Protein AF-A0A7J5B7T1-F1 (afdb_monomer)

Radius of gyration: 29.0 Å; Cα contacts (8 Å, |Δi|>4): 318; chains: 1; bounding box: 81×71×58 Å

InterPro domains:
  IPR008691 19kDa lipoprotein antigen [PF05481] (72-191)

Nearest PDB structures (foldseek):
  7fds-assembly1_B  TM=8.417E-01  e=2.783E-08  Mycobacterium tuberculosis H37Rv
  4zjm-assembly5_E  TM=8.470E-01  e=3.782E-08  Mycobacterium tuberculosis H37Rv
  4xin-assembly1_B  TM=8.568E-01  e=3.973E-07  Mycobacterium avium 104
  4oqe-assembly1_A  TM=2.616E-01  e=6.226E-01  Streptomyces fradiae
  4oqd-assembly2_C  TM=2.657E-01  e=6.896E-01  Streptomyces fradiae

Sequence (192 aa):
MKRKHLAALGTSLALIAALTACSSGDAEEPTTENEDTTSSDTAAEEGGLSNEAGDSAEEESPAEEGSDGASAGSSEVEIVVDGENVVLENPQVQCGENNGTFAIAVTADNLDAESGDAFGALLTTDENPTVNSVALSRSEGVSVAYTEGLDGSADVTVDGKTYTISGSALGLDLNDPTSTDNVDFSFTVTCP

Secondary structure (DSSP, 8-state):
------------------------------------------------------------------------B---EEEEETTEEE--SS-EEEEEEETTEEEEEEE-SS--TTT--EEEEEEE-SSS--EEEEEEEETTTEEEEEETTSSSEEEEEEETTEEEEEEEEEEEESSSTT-EEEEEEEEEEE--

pLDDT: mean 72.55, std 24.23, range [29.3, 97.88]

Organism: NCBI:txid979746

Foldseek 3Di:
DDDDDDDDDDDDDDDDDDDDDDDDDDDDDDDDDDDDDDDDDDDDDDDDDDDDDDDDDDDDDDDDDDDPDFDFDQWDKWKAKLNDTDDAASKGWGWDDDPQKIKIKIWHPDDDVLQTWIKIWIWGPDPAIATQKI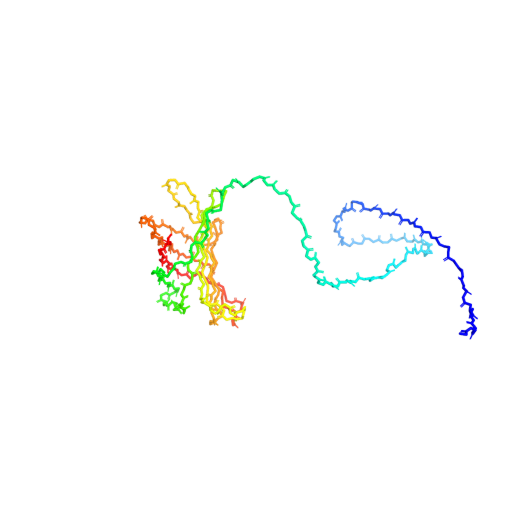WTDHSQQKIWIDGPPDPKGKHWDDDPQKIKIWIWTWMARRVDRVDIDIMTMIMIIGRD

Solvent-accessible surface area (backbone atoms only — not comparable to full-atom values): 12422 Å² total; per-residue (Å²): 129,88,90,84,87,86,93,88,88,86,85,84,87,89,86,87,84,87,86,80,85,89,82,82,89,88,88,85,88,85,90,83,88,85,88,84,83,89,81,91,89,82,86,91,80,92,89,87,87,87,87,82,90,86,83,89,84,90,87,85,88,82,88,79,94,79,74,82,68,61,47,78,33,89,49,68,70,49,39,32,47,74,86,43,74,62,82,67,58,71,45,42,36,36,45,47,76,56,97,65,33,33,40,40,39,38,32,31,72,73,68,43,97,87,48,33,44,34,40,36,37,35,26,42,69,55,102,72,47,46,48,49,31,37,44,36,39,40,50,90,37,41,38,37,42,34,46,68,94,54,72,61,50,58,50,57,48,78,59,97,53,32,40,40,38,39,36,34,18,42,30,35,36,68,88,47,76,85,51,72,48,79,34,45,38,39,38,36,36,38,56,108

Structure (mmCIF, N/CA/C/O backbone):
data_AF-A0A7J5B7T1-F1
#
_entry.id   AF-A0A7J5B7T1-F1
#
loop_
_atom_site.group_PDB
_atom_site.id
_atom_site.type_symbol
_atom_site.label_atom_id
_atom_site.label_alt_id
_atom_site.label_comp_id
_atom_site.label_asym_id
_atom_site.label_entity_id
_atom_site.label_seq_id
_atom_site.pdbx_PDB_ins_code
_atom_site.Cartn_x
_atom_site.Cartn_y
_atom_site.Cartn_z
_atom_site.occupancy
_atom_site.B_iso_or_equiv
_atom_site.auth_seq_id
_atom_site.auth_comp_id
_atom_site.auth_asym_id
_atom_site.auth_atom_id
_atom_site.pdbx_PDB_model_num
ATOM 1 N N . MET A 1 1 ? 61.809 12.858 31.755 1.00 40.72 1 MET A N 1
ATOM 2 C CA . MET A 1 1 ? 62.817 13.941 31.578 1.00 40.72 1 MET A CA 1
ATOM 3 C C . MET A 1 1 ? 62.113 15.101 30.859 1.00 40.72 1 MET A C 1
ATOM 5 O O . MET A 1 1 ? 61.188 14.812 30.119 1.00 40.72 1 MET A O 1
ATOM 9 N N . LYS A 1 2 ? 62.298 16.386 31.219 1.00 47.59 2 LYS A N 1
ATOM 10 C CA . LYS A 1 2 ? 63.145 17.382 30.496 1.00 47.59 2 LYS A CA 1
ATOM 11 C C . LYS A 1 2 ? 63.109 17.182 28.955 1.00 47.59 2 LYS A C 1
ATOM 13 O O . LYS A 1 2 ? 63.527 16.113 28.534 1.00 47.59 2 LYS A O 1
ATOM 18 N N . ARG A 1 3 ? 62.696 18.112 28.066 1.00 46.88 3 ARG A N 1
ATOM 19 C CA . ARG A 1 3 ? 62.437 19.587 28.124 1.00 46.88 3 ARG A CA 1
ATOM 20 C C . ARG A 1 3 ? 60.935 19.985 27.976 1.00 46.88 3 ARG A C 1
ATOM 22 O O . ARG A 1 3 ? 60.078 19.138 28.189 1.00 46.88 3 ARG A O 1
ATOM 29 N N . LYS A 1 4 ? 60.626 21.260 27.652 1.00 54.12 4 LYS A N 1
ATOM 30 C CA . LYS A 1 4 ? 59.285 21.844 27.341 1.00 54.12 4 LYS A CA 1
ATOM 31 C C . LYS A 1 4 ? 59.434 23.109 26.436 1.00 54.12 4 LYS A C 1
ATOM 33 O O . LYS A 1 4 ? 60.570 23.466 26.123 1.00 54.12 4 LYS A O 1
ATOM 38 N N . HIS A 1 5 ? 58.309 23.777 26.123 1.00 56.72 5 HIS A N 1
ATOM 39 C CA . HIS A 1 5 ? 58.083 25.102 25.471 1.00 56.72 5 HIS A CA 1
ATOM 40 C C . HIS A 1 5 ? 58.100 25.093 23.927 1.00 56.72 5 HIS A C 1
ATOM 42 O O . HIS A 1 5 ? 58.730 24.209 23.357 1.00 56.72 5 HIS A O 1
ATOM 48 N N . LEU A 1 6 ? 57.443 26.000 23.178 1.00 47.38 6 LEU A N 1
ATOM 49 C CA . LEU A 1 6 ? 56.585 27.190 23.451 1.00 47.38 6 LEU A CA 1
ATOM 50 C C . LEU A 1 6 ? 55.180 26.948 22.812 1.00 47.38 6 LEU A C 1
ATOM 52 O O . LEU A 1 6 ? 55.087 26.078 21.957 1.00 47.38 6 LEU A O 1
ATOM 56 N N . ALA A 1 7 ? 54.026 27.537 23.166 1.00 52.81 7 ALA A N 1
ATOM 57 C CA . ALA A 1 7 ? 53.614 28.848 23.711 1.00 52.81 7 ALA A CA 1
ATOM 58 C C . ALA A 1 7 ? 53.412 29.972 22.656 1.00 52.81 7 ALA A C 1
ATOM 60 O O . ALA A 1 7 ? 54.378 30.575 22.199 1.00 52.81 7 ALA A O 1
ATOM 61 N N . ALA A 1 8 ? 52.143 30.277 22.343 1.00 44.44 8 ALA A N 1
ATOM 62 C CA . ALA A 1 8 ? 51.649 31.441 21.587 1.00 44.44 8 ALA A CA 1
ATOM 63 C C . ALA A 1 8 ? 50.266 31.873 22.145 1.00 44.44 8 ALA A C 1
ATOM 65 O O . ALA A 1 8 ? 49.660 31.110 22.899 1.00 44.44 8 ALA A O 1
ATOM 66 N N . LEU A 1 9 ? 49.796 33.093 21.844 1.00 53.62 9 LEU A N 1
ATOM 67 C CA . LEU A 1 9 ? 48.665 33.764 22.518 1.00 53.62 9 LEU A CA 1
ATOM 68 C C . LEU A 1 9 ? 47.678 34.406 21.521 1.00 53.62 9 LEU A C 1
ATOM 70 O O . LEU A 1 9 ? 48.110 34.907 20.488 1.00 53.62 9 LEU A O 1
ATOM 74 N N . GLY A 1 10 ? 46.393 34.472 21.896 1.00 45.94 10 GLY A N 1
ATOM 75 C CA . GLY A 1 10 ? 45.332 35.258 21.238 1.00 45.94 10 GLY A CA 1
ATOM 76 C C . GLY A 1 10 ? 43.946 34.652 21.522 1.00 45.94 10 GLY A C 1
ATOM 77 O O . GLY A 1 10 ? 43.679 33.547 21.076 1.00 45.94 10 GLY A O 1
ATOM 78 N N . THR A 1 11 ? 43.120 35.144 22.453 1.00 51.28 11 THR A N 1
ATOM 79 C CA . THR A 1 11 ? 42.316 36.394 22.455 1.00 51.28 11 THR A CA 1
ATOM 80 C C . THR A 1 11 ? 41.180 36.452 21.423 1.00 51.28 11 THR A C 1
ATOM 82 O O . THR A 1 11 ? 41.242 37.210 20.464 1.00 51.28 11 THR A O 1
ATOM 85 N N . SER A 1 12 ? 40.115 35.694 21.704 1.00 57.09 12 SER A N 1
ATOM 86 C CA . SER A 1 12 ? 38.724 36.184 21.803 1.00 57.09 12 SER A CA 1
ATOM 87 C C . SER A 1 12 ? 38.203 37.244 20.814 1.00 57.09 12 SER A C 1
ATOM 89 O O . SER A 1 12 ? 38.555 38.418 20.935 1.00 57.09 12 SER A O 1
ATOM 91 N N . LEU A 1 13 ? 37.131 36.895 20.096 1.00 45.25 13 LEU A N 1
ATOM 92 C CA . LEU A 1 13 ? 35.838 37.579 20.252 1.00 45.25 13 LEU A CA 1
ATOM 93 C C . LEU A 1 13 ? 34.682 36.654 19.827 1.00 45.25 13 LEU A C 1
ATOM 95 O O . LEU A 1 13 ? 34.916 35.635 19.186 1.00 45.25 13 LEU A O 1
ATOM 99 N N . ALA A 1 14 ? 33.450 36.999 20.203 1.00 63.94 14 ALA A N 1
ATOM 100 C CA . ALA A 1 14 ? 32.233 36.333 19.746 1.00 63.94 14 ALA A CA 1
ATOM 101 C C . ALA A 1 14 ? 31.212 37.397 19.325 1.00 63.94 14 ALA A C 1
ATOM 103 O O . ALA A 1 14 ? 31.055 38.399 20.025 1.00 63.94 14 ALA A O 1
ATOM 104 N N . LEU A 1 15 ? 30.514 37.170 18.213 1.00 53.28 15 LEU A N 1
ATOM 105 C CA . LEU A 1 15 ? 29.393 37.993 17.762 1.00 53.28 15 LEU A CA 1
ATOM 106 C C . LEU A 1 15 ? 28.270 37.099 17.239 1.00 53.28 15 LEU A C 1
ATOM 108 O O . LEU A 1 15 ? 28.509 36.133 16.522 1.00 53.28 15 LEU A O 1
ATOM 112 N N . ILE A 1 16 ? 27.044 37.445 17.622 1.00 64.25 16 ILE A N 1
ATOM 113 C CA . ILE A 1 16 ? 25.804 36.826 17.156 1.00 64.25 16 ILE A CA 1
ATOM 114 C C . ILE A 1 16 ? 25.126 37.845 16.244 1.00 64.25 16 ILE A C 1
ATOM 116 O O . ILE A 1 16 ? 24.947 38.994 16.648 1.00 64.25 16 ILE A O 1
ATOM 120 N N . ALA A 1 17 ? 24.708 37.423 15.054 1.00 48.16 17 ALA A N 1
ATOM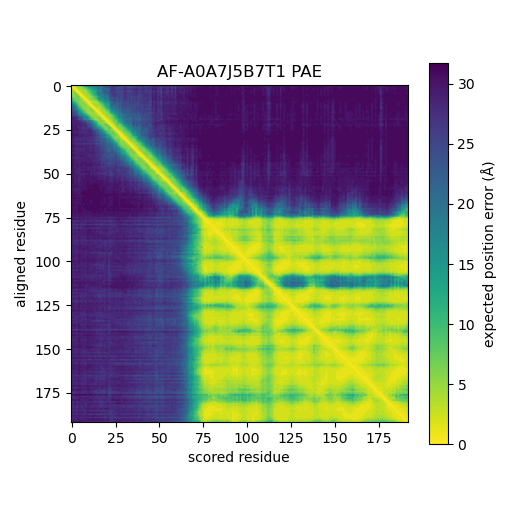 121 C CA . ALA A 1 17 ? 23.856 38.212 14.174 1.00 48.16 17 ALA A CA 1
ATOM 122 C C . ALA A 1 17 ? 22.740 37.318 13.623 1.00 48.16 17 ALA A C 1
ATOM 124 O O . ALA A 1 17 ? 23.006 36.315 12.969 1.00 48.16 17 ALA A O 1
ATOM 125 N N . ALA A 1 18 ? 21.491 37.685 13.905 1.00 62.62 18 ALA A N 1
ATOM 126 C CA . ALA A 1 18 ? 20.317 37.100 13.271 1.00 62.62 18 ALA A CA 1
ATOM 127 C C . ALA A 1 18 ? 19.791 38.082 12.219 1.00 62.62 18 ALA A C 1
ATOM 129 O O . ALA A 1 18 ? 19.738 39.285 12.480 1.00 62.62 18 ALA A O 1
ATOM 130 N N . LEU A 1 19 ? 19.376 37.572 11.060 1.00 47.88 19 LEU A N 1
ATOM 131 C CA . LEU A 1 19 ? 18.707 38.355 10.024 1.00 47.88 19 LEU A CA 1
ATOM 132 C C . LEU A 1 19 ? 17.405 37.665 9.623 1.00 47.88 19 LEU A C 1
ATOM 134 O O . LEU A 1 19 ? 17.382 36.484 9.283 1.00 47.88 19 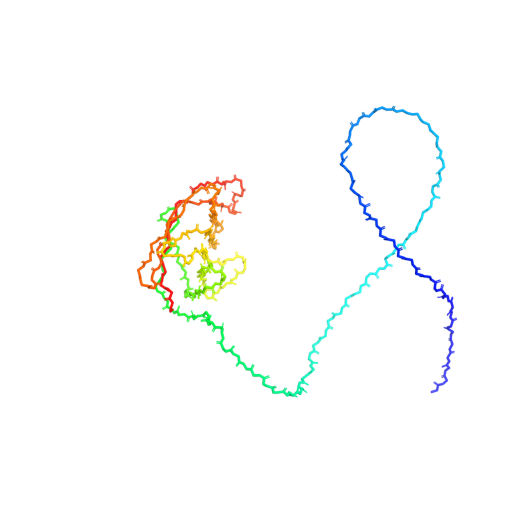LEU A O 1
ATOM 138 N N . THR A 1 20 ? 16.319 38.425 9.696 1.00 62.56 20 THR A N 1
ATOM 139 C CA . THR A 1 20 ? 14.977 38.065 9.233 1.00 62.56 20 THR A CA 1
ATOM 140 C C . THR A 1 20 ? 14.539 39.044 8.137 1.00 62.56 20 THR A C 1
ATOM 142 O O . THR A 1 20 ? 15.170 40.081 7.946 1.00 62.56 20 THR A O 1
ATOM 145 N N . ALA A 1 21 ? 13.441 38.710 7.448 1.00 44.47 21 ALA A N 1
ATOM 146 C CA . ALA A 1 21 ? 12.995 39.252 6.154 1.00 44.47 21 ALA A CA 1
ATOM 147 C C . ALA A 1 21 ? 13.865 38.781 4.960 1.00 44.47 21 ALA A C 1
ATOM 149 O O . ALA A 1 21 ? 15.085 38.828 5.035 1.00 44.47 21 ALA A O 1
ATOM 150 N N . CYS A 1 22 ? 13.355 38.209 3.859 1.00 51.09 22 CYS A N 1
ATOM 151 C CA . CYS A 1 22 ? 12.042 38.243 3.180 1.00 51.09 22 CYS A CA 1
ATOM 152 C C . CYS A 1 22 ? 11.775 39.491 2.318 1.00 51.09 22 CYS A C 1
ATOM 154 O O . CYS A 1 22 ? 11.193 40.460 2.796 1.00 51.09 22 CYS A O 1
ATOM 156 N N . SER A 1 23 ? 12.081 39.393 1.018 1.00 48.59 23 SER A N 1
ATOM 157 C CA . SER A 1 23 ? 11.243 39.917 -0.075 1.00 48.59 23 SER A CA 1
ATOM 158 C C . SER A 1 23 ? 11.598 39.228 -1.403 1.00 48.59 23 SER A C 1
ATOM 160 O O . SER A 1 23 ? 12.717 38.750 -1.577 1.00 48.59 23 SER A O 1
ATOM 162 N N . SER A 1 24 ? 10.633 39.157 -2.319 1.00 49.09 24 SER A N 1
ATOM 163 C CA . SER A 1 24 ? 10.706 38.448 -3.604 1.00 49.09 24 SER A CA 1
ATOM 164 C C . SER A 1 24 ? 11.415 39.229 -4.718 1.00 49.09 24 SER A C 1
ATOM 166 O O . SER A 1 24 ? 11.230 40.436 -4.793 1.00 49.09 24 SER A O 1
ATOM 168 N N . GLY A 1 25 ? 12.051 38.488 -5.641 1.00 46.09 25 GLY A N 1
ATOM 169 C CA . GLY A 1 25 ? 11.974 38.661 -7.108 1.00 46.09 25 GLY A CA 1
ATOM 170 C C . GLY A 1 25 ? 12.546 39.930 -7.763 1.00 46.09 25 GLY A C 1
ATOM 171 O O . GLY A 1 25 ? 12.169 41.042 -7.420 1.00 46.09 25 GLY A O 1
ATOM 172 N N . ASP A 1 26 ? 13.364 39.748 -8.805 1.00 52.09 26 ASP A N 1
ATOM 173 C CA . ASP A 1 26 ? 13.973 40.829 -9.596 1.00 52.09 26 ASP A CA 1
ATOM 174 C C . ASP A 1 26 ? 13.942 40.499 -11.102 1.00 52.09 26 ASP A C 1
ATOM 176 O O . ASP A 1 26 ? 14.156 39.338 -11.462 1.00 52.09 26 ASP A O 1
ATOM 180 N N . ALA A 1 27 ? 13.668 41.507 -11.944 1.00 43.91 27 ALA A N 1
ATOM 181 C CA . ALA A 1 27 ? 14.149 41.612 -13.328 1.00 43.91 27 ALA A CA 1
ATOM 182 C C . ALA A 1 27 ? 13.857 43.011 -13.945 1.00 43.91 27 ALA A C 1
ATOM 184 O O . ALA A 1 27 ? 12.694 43.389 -14.084 1.00 43.91 27 ALA A O 1
ATOM 185 N N . GLU A 1 28 ? 14.921 43.674 -14.429 1.00 39.22 28 GLU A N 1
ATOM 186 C CA . GLU A 1 28 ? 14.977 44.696 -15.513 1.00 39.22 28 GLU A CA 1
ATOM 187 C C . GLU A 1 28 ? 14.856 46.215 -15.169 1.00 39.22 28 GLU A C 1
ATOM 189 O O . GLU A 1 28 ? 13.785 46.813 -15.230 1.00 39.22 28 GLU A O 1
ATOM 194 N N . GLU A 1 29 ? 16.039 46.845 -15.023 1.00 37.16 29 GLU A N 1
ATOM 195 C CA . GLU A 1 29 ? 16.456 48.141 -15.631 1.00 37.16 29 GLU A CA 1
ATOM 196 C C . GLU A 1 29 ? 15.924 49.524 -15.120 1.00 37.16 29 GLU A C 1
ATOM 198 O O . GLU A 1 29 ? 14.767 49.666 -14.732 1.00 37.16 29 GLU A O 1
ATOM 203 N N . PRO A 1 30 ? 16.692 50.642 -15.282 1.00 50.84 30 PRO A N 1
ATOM 204 C CA . PRO A 1 30 ? 18.163 50.765 -15.204 1.00 50.84 30 PRO A CA 1
ATOM 205 C C . PRO A 1 30 ? 18.719 52.091 -14.574 1.00 50.84 30 PRO A C 1
ATOM 207 O O . PRO A 1 30 ? 18.019 53.086 -14.399 1.00 50.84 30 PRO A O 1
ATOM 210 N N . THR A 1 31 ? 20.056 52.147 -14.430 1.00 31.62 31 THR A N 1
ATOM 211 C CA . THR A 1 31 ? 20.966 53.332 -14.331 1.00 31.62 31 THR A CA 1
ATOM 212 C C . THR A 1 31 ? 21.203 54.104 -13.010 1.00 31.62 31 THR A C 1
ATOM 214 O O . THR A 1 31 ? 20.285 54.485 -12.296 1.00 31.62 31 THR A O 1
ATOM 217 N N . THR A 1 32 ? 22.477 54.526 -12.873 1.00 31.28 32 THR A N 1
ATOM 218 C CA . THR A 1 32 ? 22.998 55.763 -12.228 1.00 31.28 32 THR A CA 1
ATOM 219 C C . THR A 1 32 ? 23.717 55.650 -10.866 1.00 31.28 32 THR A C 1
ATOM 221 O O . THR A 1 32 ? 23.158 55.955 -9.823 1.00 31.28 32 THR A O 1
ATOM 224 N N . GLU A 1 33 ? 25.020 55.347 -10.970 1.00 32.75 33 GLU A N 1
ATOM 225 C CA . GLU A 1 33 ? 26.165 55.978 -10.269 1.00 32.75 33 GLU A CA 1
ATOM 226 C C . GLU A 1 33 ? 26.449 55.789 -8.749 1.00 32.75 33 GLU A C 1
ATOM 228 O O . GLU A 1 33 ? 25.604 55.917 -7.874 1.00 32.75 33 GLU A O 1
ATOM 233 N N . ASN A 1 34 ? 27.760 55.617 -8.505 1.00 35.97 34 ASN A N 1
ATOM 234 C CA . ASN A 1 34 ? 28.597 55.922 -7.332 1.00 35.97 34 ASN A CA 1
ATOM 235 C C . ASN A 1 34 ? 28.635 55.056 -6.041 1.00 35.97 34 ASN A C 1
ATOM 237 O O . ASN A 1 34 ? 27.896 55.264 -5.087 1.00 35.97 34 ASN A O 1
ATOM 241 N N . GLU A 1 35 ? 29.739 54.289 -5.978 1.00 35.06 35 GLU A N 1
ATOM 242 C CA . GLU A 1 35 ? 30.806 54.356 -4.947 1.00 35.06 35 GLU A CA 1
ATOM 243 C C . GLU A 1 35 ? 30.720 53.561 -3.613 1.00 35.06 35 GLU A C 1
ATOM 245 O O . GLU A 1 35 ? 29.674 53.161 -3.122 1.00 35.06 35 GLU A O 1
ATOM 250 N N . ASP A 1 36 ? 31.933 53.337 -3.080 1.00 31.12 36 ASP A N 1
ATOM 251 C CA . ASP A 1 36 ? 32.372 52.816 -1.771 1.00 31.12 36 ASP A CA 1
ATOM 252 C C . ASP A 1 36 ? 32.186 51.333 -1.332 1.00 31.12 36 ASP A C 1
ATOM 254 O O . ASP A 1 36 ? 31.256 50.932 -0.642 1.00 31.12 36 ASP A O 1
ATOM 258 N N . THR A 1 37 ? 33.255 50.563 -1.588 1.00 35.72 37 THR A N 1
ATOM 259 C CA . THR A 1 37 ? 34.128 49.959 -0.547 1.00 35.72 37 THR A CA 1
ATOM 260 C C . THR A 1 37 ? 33.563 48.934 0.462 1.00 35.72 37 THR A C 1
ATOM 262 O O . THR A 1 37 ? 33.278 49.230 1.617 1.00 35.72 37 THR A O 1
ATOM 265 N N . THR A 1 38 ? 33.621 47.659 0.058 1.00 36.97 38 THR A N 1
ATOM 266 C CA . THR A 1 38 ? 34.357 46.554 0.728 1.00 36.97 38 THR A CA 1
ATOM 267 C C . THR A 1 38 ? 34.639 46.629 2.246 1.00 36.97 38 THR A C 1
ATOM 269 O O . THR A 1 38 ? 35.566 47.336 2.646 1.00 36.97 38 THR A O 1
ATOM 272 N N . SER A 1 39 ? 34.020 45.739 3.052 1.00 45.34 39 SER A N 1
ATOM 273 C CA . SER A 1 39 ? 34.697 44.772 3.974 1.00 45.34 39 SER A CA 1
ATOM 274 C C . SER A 1 39 ? 33.726 43.939 4.851 1.00 45.34 39 SER A C 1
ATOM 276 O O . SER A 1 39 ? 33.020 44.518 5.666 1.00 45.34 39 SER A O 1
ATOM 278 N N . SER A 1 40 ? 33.799 42.601 4.709 1.00 48.72 40 SER A N 1
ATOM 279 C CA . SER A 1 40 ? 34.011 41.554 5.757 1.00 48.72 40 SER A CA 1
ATOM 280 C C . SER A 1 40 ? 33.037 41.367 6.956 1.00 48.72 40 SER A C 1
ATOM 282 O O . SER A 1 40 ? 32.194 42.218 7.203 1.00 48.72 40 SER A O 1
ATOM 284 N N . ASP A 1 41 ? 33.034 40.274 7.755 1.00 34.34 41 ASP A N 1
ATOM 285 C CA . ASP A 1 41 ? 33.886 39.057 7.981 1.00 34.34 41 ASP A CA 1
ATOM 286 C C . ASP A 1 41 ? 32.994 37.874 8.512 1.00 34.34 41 ASP A C 1
ATOM 288 O O . ASP A 1 41 ? 31.872 38.151 8.932 1.00 34.34 41 ASP A O 1
ATOM 292 N N . THR A 1 42 ? 33.375 36.588 8.720 1.00 44.62 42 THR A N 1
ATOM 293 C CA . THR A 1 42 ? 34.271 35.588 8.056 1.00 44.62 42 THR A CA 1
ATOM 294 C C . THR A 1 42 ? 34.256 34.240 8.845 1.00 44.62 42 THR A C 1
ATOM 296 O O . THR A 1 42 ? 34.467 34.277 10.053 1.00 44.62 42 THR A O 1
ATOM 299 N N . ALA A 1 43 ? 34.134 33.078 8.160 1.00 45.97 43 ALA A N 1
ATOM 300 C CA . ALA A 1 43 ? 34.391 31.673 8.623 1.00 45.97 43 ALA A CA 1
ATOM 301 C C . ALA A 1 43 ? 33.502 31.080 9.772 1.00 45.97 43 ALA A C 1
ATOM 303 O O . ALA A 1 43 ? 32.969 31.834 10.574 1.00 45.97 43 ALA A O 1
ATOM 304 N N . ALA A 1 44 ? 33.161 29.777 9.910 1.00 45.69 44 ALA A N 1
ATOM 305 C CA . ALA A 1 44 ? 33.755 28.447 9.585 1.00 45.69 44 ALA A CA 1
ATOM 306 C C . ALA A 1 44 ? 34.788 27.927 10.639 1.00 45.69 44 ALA A C 1
ATOM 308 O O . ALA A 1 44 ? 35.390 28.753 11.317 1.00 45.69 44 ALA A O 1
ATOM 309 N N . GLU A 1 45 ? 35.008 26.621 10.915 1.00 38.91 45 GLU A N 1
ATOM 310 C CA . GLU A 1 45 ? 34.743 25.338 10.202 1.00 38.91 45 GLU A CA 1
ATOM 311 C C . GLU A 1 45 ? 34.414 24.142 11.172 1.00 38.91 45 GLU A C 1
ATOM 313 O O . GLU A 1 45 ? 34.922 24.139 12.288 1.00 38.91 45 GLU A O 1
ATOM 318 N N . GLU A 1 46 ? 33.651 23.120 10.712 1.00 38.88 46 GLU A N 1
ATOM 319 C CA . GLU A 1 46 ? 33.652 21.652 11.047 1.00 38.88 46 GLU A CA 1
ATOM 320 C C . GLU A 1 46 ? 33.591 21.054 12.493 1.00 38.88 46 GLU A C 1
ATOM 322 O O . GLU A 1 46 ? 34.151 21.575 13.454 1.00 38.88 46 GLU A O 1
ATOM 327 N N . GLY A 1 47 ? 33.028 19.829 12.622 1.00 29.30 47 GLY A N 1
ATOM 328 C CA . GLY A 1 47 ? 33.320 18.910 13.752 1.00 29.30 47 GLY A CA 1
ATOM 329 C C . GLY A 1 47 ? 32.267 17.836 14.108 1.00 29.30 47 GLY A C 1
ATOM 330 O O . GLY A 1 47 ? 31.280 18.140 14.773 1.00 29.30 47 GLY A O 1
ATOM 331 N N . GLY A 1 48 ? 32.510 16.560 13.769 1.00 30.44 48 GLY A N 1
ATOM 332 C CA . GLY A 1 48 ? 31.673 15.409 14.171 1.00 30.44 48 GLY A CA 1
ATOM 333 C C . GLY A 1 48 ? 32.345 14.450 15.171 1.00 30.44 48 GLY A C 1
ATOM 334 O O . GLY A 1 48 ? 33.571 14.406 15.261 1.00 30.44 48 GLY A O 1
ATOM 335 N N . LEU A 1 49 ? 31.551 13.648 15.898 1.00 33.72 49 LEU A N 1
ATOM 336 C CA . LEU A 1 49 ? 32.022 12.529 16.734 1.00 33.72 49 LEU A CA 1
ATOM 337 C C . LEU A 1 49 ? 31.056 11.332 16.687 1.00 33.72 49 LEU A C 1
ATOM 339 O O . LEU A 1 49 ? 29.842 11.504 16.660 1.00 33.72 49 LEU A O 1
ATOM 343 N N . SER A 1 50 ? 31.623 10.128 16.775 1.00 39.78 50 SER A N 1
ATOM 344 C CA . SER A 1 50 ? 30.937 8.872 17.105 1.00 39.78 50 SER A CA 1
ATOM 345 C C . SER A 1 50 ? 31.581 8.285 18.363 1.00 39.78 50 SER A C 1
ATOM 347 O O . SER A 1 50 ? 32.803 8.383 18.498 1.00 39.78 50 SER A O 1
ATOM 349 N N . ASN A 1 51 ? 30.798 7.679 19.265 1.00 35.50 51 ASN A N 1
ATOM 350 C CA . ASN A 1 51 ? 31.315 6.719 20.247 1.00 35.50 51 ASN A CA 1
ATOM 351 C C . ASN A 1 51 ? 30.196 5.846 20.853 1.00 35.50 51 ASN A C 1
ATOM 353 O O . ASN A 1 51 ? 29.096 6.330 21.108 1.00 35.50 51 ASN A O 1
ATOM 357 N N . GLU A 1 52 ? 30.501 4.577 21.130 1.00 39.03 52 GLU A N 1
ATOM 358 C CA . GLU A 1 52 ? 29.578 3.581 21.701 1.00 39.03 52 GLU A CA 1
ATOM 359 C C . GLU A 1 52 ? 29.670 3.440 23.239 1.00 39.03 52 GLU A C 1
ATOM 361 O O . GLU A 1 52 ? 30.703 3.767 23.826 1.00 39.03 52 GLU A O 1
ATOM 366 N N . ALA A 1 53 ? 28.618 2.825 23.812 1.00 37.38 53 ALA A N 1
ATOM 367 C CA . ALA A 1 53 ? 28.540 2.015 25.048 1.00 37.38 53 ALA A CA 1
ATOM 368 C C . ALA A 1 53 ? 28.829 2.647 26.440 1.00 37.38 53 ALA A C 1
ATOM 370 O O . ALA A 1 53 ? 29.843 3.302 26.663 1.00 37.38 53 ALA A O 1
ATOM 371 N N . GLY A 1 54 ? 27.966 2.348 27.432 1.00 29.38 54 GLY A N 1
ATOM 372 C CA . GLY A 1 54 ? 28.104 2.831 28.823 1.00 29.38 54 GLY A CA 1
ATOM 373 C C . GLY A 1 54 ? 26.962 2.445 29.787 1.00 29.38 54 GLY A C 1
ATOM 374 O O . GLY A 1 54 ? 26.251 3.315 30.266 1.00 29.38 54 GLY A O 1
ATOM 375 N N . ASP A 1 55 ? 26.803 1.144 30.031 1.00 30.42 55 ASP A N 1
ATOM 376 C CA . ASP A 1 55 ? 25.791 0.427 30.841 1.00 30.42 55 ASP A CA 1
ATOM 377 C C . ASP A 1 55 ? 25.339 0.993 32.230 1.00 30.42 55 ASP A C 1
ATOM 379 O O . ASP A 1 55 ? 26.144 1.513 32.998 1.00 30.42 55 ASP A O 1
ATOM 383 N N . SER A 1 56 ? 24.047 0.759 32.537 1.00 42.47 56 SER A N 1
ATOM 384 C CA . SER A 1 56 ? 23.324 0.610 33.832 1.00 42.47 56 SER A CA 1
ATOM 385 C C . SER A 1 56 ? 23.496 1.557 35.042 1.00 42.47 56 SER A C 1
ATOM 387 O O . SER A 1 56 ? 24.551 1.620 35.670 1.00 42.47 56 SER A O 1
ATOM 389 N N . ALA A 1 57 ? 22.353 2.078 35.531 1.00 38.34 57 ALA A N 1
ATOM 390 C CA . ALA A 1 57 ? 21.789 1.734 36.857 1.00 38.34 57 ALA A CA 1
ATOM 391 C C . ALA A 1 57 ? 20.288 2.123 36.969 1.00 38.34 57 ALA A C 1
ATOM 393 O O . ALA A 1 57 ? 19.846 3.071 36.322 1.00 38.34 57 ALA A O 1
ATOM 394 N N . GLU A 1 58 ? 19.520 1.374 37.769 1.00 40.44 58 GLU A N 1
ATOM 395 C CA . GLU A 1 58 ? 18.044 1.410 37.889 1.00 40.44 58 GLU A CA 1
ATOM 396 C C . GLU A 1 58 ? 17.474 2.573 38.743 1.00 40.44 58 GLU A C 1
ATOM 398 O O . GLU A 1 58 ? 18.212 3.208 39.495 1.00 40.44 58 GLU A O 1
ATOM 403 N N . GLU A 1 59 ? 16.155 2.829 38.634 1.00 38.53 59 GLU A N 1
ATOM 404 C CA . GLU A 1 59 ? 15.179 2.872 39.760 1.00 38.53 59 GLU A CA 1
ATOM 405 C C . GLU A 1 59 ? 13.732 3.145 39.246 1.00 38.53 59 GLU A C 1
ATOM 407 O O . GLU A 1 59 ? 13.319 4.285 39.053 1.00 38.53 59 GLU A O 1
ATOM 412 N N . GLU A 1 60 ? 12.980 2.057 39.048 1.00 39.41 60 GLU A N 1
ATOM 413 C CA . GLU A 1 60 ? 11.547 1.843 39.360 1.00 39.41 60 GLU A CA 1
ATOM 414 C C . GLU A 1 60 ? 10.378 2.765 38.902 1.00 39.41 60 GLU A C 1
ATOM 416 O O . GLU A 1 60 ? 10.224 3.910 39.316 1.00 39.41 60 GLU A O 1
ATOM 421 N N . SER A 1 61 ? 9.384 2.081 38.298 1.00 46.31 61 SER A N 1
ATOM 422 C CA . SER A 1 61 ? 7.918 2.325 38.319 1.00 46.31 61 SER A CA 1
ATOM 423 C C . SER A 1 61 ? 7.269 3.491 37.529 1.00 46.31 61 SER A C 1
ATOM 425 O O . SER A 1 61 ? 7.704 4.636 37.625 1.00 46.31 61 SER A O 1
ATOM 427 N N . PRO A 1 62 ? 6.061 3.275 36.947 1.00 45.06 62 PRO A N 1
ATOM 428 C CA . PRO A 1 62 ? 5.496 2.021 36.423 1.00 45.06 62 PRO A CA 1
ATOM 429 C C . PRO A 1 62 ? 4.971 2.150 34.974 1.00 45.06 62 PRO A C 1
ATOM 431 O O . PRO A 1 62 ? 4.736 3.247 34.470 1.00 45.06 62 PRO A O 1
ATOM 434 N N . ALA A 1 63 ? 4.758 1.012 34.310 1.00 43.94 63 ALA A N 1
ATOM 435 C CA . ALA A 1 63 ? 4.162 0.958 32.976 1.00 43.94 63 ALA A CA 1
ATOM 436 C C . ALA A 1 63 ? 2.627 1.076 33.013 1.00 43.94 63 ALA A C 1
ATOM 438 O O . ALA A 1 63 ? 1.986 0.537 33.912 1.00 43.94 63 ALA A O 1
ATOM 439 N N . GLU A 1 64 ? 2.058 1.688 31.975 1.00 42.06 64 GLU A N 1
ATOM 440 C CA . GLU A 1 64 ? 0.704 1.400 31.492 1.00 42.06 64 GLU A CA 1
ATOM 441 C C . GLU A 1 64 ? 0.863 0.854 30.066 1.00 42.06 64 GLU A C 1
ATOM 443 O O . GLU A 1 64 ? 1.429 1.518 29.195 1.00 42.06 64 GLU A O 1
ATOM 448 N N . GLU A 1 65 ? 0.441 -0.392 29.854 1.00 44.97 65 GLU A N 1
ATOM 449 C CA . GLU A 1 65 ? 0.630 -1.122 28.597 1.00 44.97 65 GLU A CA 1
ATOM 450 C C . GLU A 1 65 ? -0.367 -0.617 27.543 1.00 44.97 65 GLU A C 1
ATOM 452 O O . GLU A 1 65 ? -1.577 -0.770 27.695 1.00 44.97 65 GLU A O 1
ATOM 457 N N . GLY A 1 66 ? 0.150 -0.017 26.468 1.00 44.09 66 GLY A N 1
ATOM 458 C CA . GLY A 1 66 ? -0.654 0.577 25.391 1.00 44.09 66 GLY A CA 1
ATOM 459 C C . GLY A 1 66 ? -0.004 0.488 24.010 1.00 44.09 66 GLY A C 1
ATOM 460 O O . GLY A 1 66 ? -0.300 1.299 23.138 1.00 44.09 66 GLY A O 1
ATOM 461 N N . SER A 1 67 ? 0.921 -0.457 23.820 1.00 40.94 67 SER A N 1
ATOM 462 C CA . SER A 1 67 ? 1.372 -0.852 22.485 1.00 40.94 67 SER A CA 1
ATOM 463 C C . SER A 1 67 ? 0.526 -2.026 22.008 1.00 40.94 67 SER A C 1
ATOM 465 O O . SER A 1 67 ? 0.799 -3.168 22.378 1.00 40.94 67 SER A O 1
ATOM 467 N N . ASP A 1 68 ? -0.460 -1.752 21.154 1.00 37.78 68 ASP A N 1
ATOM 468 C CA . ASP A 1 68 ? -0.965 -2.752 20.213 1.00 37.78 68 ASP A CA 1
ATOM 469 C C . ASP A 1 68 ? 0.202 -3.152 19.304 1.00 37.78 68 ASP A C 1
ATOM 471 O O . ASP A 1 68 ? 0.532 -2.487 18.321 1.00 37.78 68 ASP A O 1
ATOM 475 N N . GLY A 1 69 ? 0.919 -4.195 19.723 1.00 38.22 69 GLY A N 1
ATOM 476 C CA . GLY A 1 69 ? 2.098 -4.675 19.024 1.00 38.22 69 GLY A CA 1
ATOM 477 C C . GLY A 1 69 ? 1.703 -5.176 17.644 1.00 38.22 69 GLY A C 1
ATOM 478 O O . GLY A 1 69 ? 0.868 -6.074 17.541 1.00 38.22 69 GLY A O 1
ATOM 479 N N . ALA A 1 70 ? 2.328 -4.620 16.602 1.00 47.50 70 ALA A N 1
ATOM 480 C CA . ALA A 1 70 ? 2.173 -5.082 15.230 1.00 47.50 70 ALA A CA 1
ATOM 481 C C . ALA A 1 70 ? 2.509 -6.580 15.160 1.00 47.50 70 ALA A C 1
ATOM 483 O O . ALA A 1 70 ? 3.672 -6.988 15.184 1.00 47.50 70 ALA A O 1
ATOM 484 N N . SER A 1 71 ? 1.466 -7.406 15.146 1.00 40.41 71 SER A N 1
ATOM 485 C CA . SER A 1 71 ? 1.594 -8.854 15.104 1.00 40.41 71 SER A CA 1
ATOM 486 C C . SER A 1 71 ? 2.114 -9.238 13.723 1.00 40.41 71 SER A C 1
ATOM 488 O O . SER A 1 71 ? 1.469 -8.942 12.724 1.00 40.41 71 SER A O 1
ATOM 490 N N . ALA A 1 72 ? 3.283 -9.874 13.658 1.00 47.84 72 ALA A N 1
ATOM 491 C CA . ALA A 1 72 ? 3.827 -10.423 12.421 1.00 47.84 72 ALA A CA 1
ATOM 492 C C . ALA A 1 72 ? 3.278 -11.844 12.227 1.00 47.84 72 ALA A C 1
ATOM 494 O O . ALA A 1 72 ? 3.856 -12.831 12.690 1.00 47.84 72 ALA A O 1
ATOM 495 N N . GLY A 1 73 ? 2.107 -11.935 11.598 1.00 46.78 73 GLY A N 1
ATOM 496 C CA . GLY A 1 73 ? 1.467 -13.199 11.246 1.00 46.78 73 GLY A CA 1
ATOM 497 C C . GLY A 1 73 ? 1.695 -13.561 9.782 1.00 46.78 73 GLY A C 1
ATOM 498 O O . GLY A 1 73 ? 1.668 -12.698 8.908 1.00 46.78 73 GLY A O 1
ATOM 499 N N . SER A 1 74 ? 1.884 -14.854 9.508 1.00 50.81 74 SER A N 1
ATOM 500 C CA . SER A 1 74 ? 1.820 -15.369 8.140 1.00 50.81 74 SER A CA 1
ATOM 501 C C . SER A 1 74 ? 0.351 -15.427 7.724 1.00 50.81 74 SER A C 1
ATOM 503 O O . SER A 1 74 ? -0.396 -16.297 8.175 1.00 50.81 74 SER A O 1
ATOM 505 N N . SER A 1 75 ? -0.049 -14.454 6.912 1.00 64.31 75 SER A N 1
ATOM 506 C CA . SER A 1 75 ? -1.422 -14.240 6.461 1.00 64.31 75 SER A CA 1
ATOM 507 C C . SER A 1 75 ? -1.554 -14.463 4.959 1.00 64.31 75 SER A C 1
ATOM 509 O O . SER A 1 75 ? -0.593 -14.286 4.211 1.00 64.31 75 SER A O 1
ATOM 511 N N . GLU A 1 76 ? -2.765 -14.786 4.504 1.00 82.00 76 GLU A N 1
ATOM 512 C CA . GLU A 1 76 ? -3.086 -14.746 3.076 1.00 82.00 76 GLU A CA 1
ATOM 513 C C . GLU A 1 76 ? -3.029 -13.297 2.564 1.00 82.00 76 GLU A C 1
ATOM 515 O O . GLU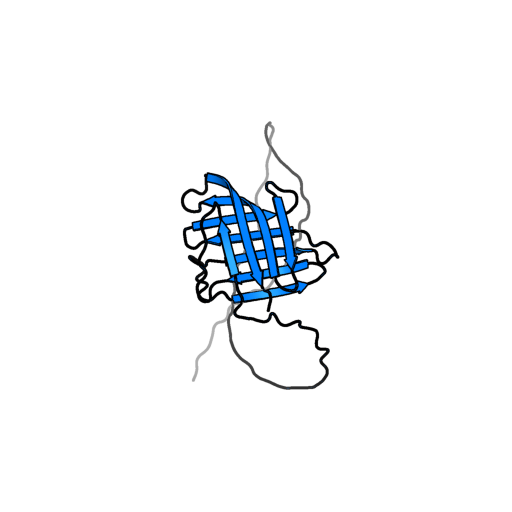 A 1 76 ? -3.606 -12.380 3.163 1.00 82.00 76 GLU A O 1
ATOM 520 N N . VAL A 1 77 ? -2.271 -13.126 1.477 1.00 91.94 77 VAL A N 1
ATOM 521 C CA . VAL A 1 77 ? -2.004 -11.880 0.755 1.00 91.94 77 VAL A CA 1
ATOM 522 C C . VAL A 1 77 ? -2.109 -12.183 -0.738 1.00 91.94 77 VAL A C 1
ATOM 524 O O . VAL A 1 77 ? -1.428 -13.083 -1.229 1.00 91.94 77 VAL A O 1
ATOM 527 N N . GLU A 1 78 ? -2.915 -11.411 -1.459 1.00 93.00 78 GLU A N 1
ATOM 528 C CA . GLU A 1 78 ? -3.014 -11.435 -2.922 1.00 93.00 78 GLU A CA 1
ATOM 529 C C . GLU A 1 78 ? -2.865 -10.003 -3.445 1.00 93.00 78 GLU A C 1
ATOM 531 O O . GLU A 1 78 ? -3.526 -9.090 -2.947 1.00 93.00 78 GLU A O 1
ATOM 536 N N . ILE A 1 79 ? -1.992 -9.786 -4.434 1.00 93.25 79 ILE A N 1
ATOM 537 C CA . ILE A 1 79 ? -1.700 -8.454 -4.982 1.00 93.25 79 ILE A CA 1
ATOM 538 C C . ILE A 1 79 ? -1.701 -8.522 -6.506 1.00 93.25 79 ILE A C 1
ATOM 540 O O . ILE A 1 79 ? -0.975 -9.319 -7.098 1.00 93.25 79 ILE A O 1
ATOM 544 N N . VAL A 1 80 ? -2.487 -7.656 -7.140 1.00 93.56 80 VAL A N 1
ATOM 545 C CA . VAL A 1 80 ? -2.618 -7.540 -8.593 1.00 93.56 80 VAL A CA 1
ATOM 546 C C . VAL A 1 80 ? -2.428 -6.083 -9.013 1.00 93.56 80 VAL A C 1
ATOM 548 O O . VAL A 1 80 ? -3.023 -5.191 -8.409 1.00 93.56 80 VAL A O 1
ATOM 551 N N . VAL A 1 81 ? -1.626 -5.844 -10.052 1.00 93.44 81 VAL A N 1
ATOM 552 C CA . VAL A 1 81 ? -1.354 -4.523 -10.652 1.00 93.44 81 VAL A CA 1
ATOM 553 C C . VAL A 1 81 ? -1.401 -4.664 -12.175 1.00 93.44 81 VAL A C 1
ATOM 555 O O . VAL A 1 81 ? -0.737 -5.539 -12.717 1.00 93.44 81 VAL A O 1
ATOM 558 N N . ASP A 1 82 ? -2.217 -3.857 -12.856 1.00 92.50 82 ASP A N 1
ATOM 559 C CA . ASP A 1 82 ? -2.512 -3.943 -14.304 1.00 92.50 82 ASP A CA 1
ATOM 560 C C . ASP A 1 82 ? -2.891 -5.367 -14.790 1.00 92.50 82 ASP A C 1
ATOM 562 O O . ASP A 1 82 ? -2.606 -5.802 -15.904 1.00 92.50 82 ASP A O 1
ATOM 566 N N . GLY A 1 83 ? -3.528 -6.147 -13.908 1.00 91.06 83 GLY A N 1
ATOM 567 C CA . GLY A 1 83 ? -3.884 -7.550 -14.152 1.00 91.06 83 GLY A CA 1
ATOM 568 C C . GLY A 1 83 ? -2.753 -8.569 -13.941 1.00 91.06 83 GLY A C 1
ATOM 569 O O . GLY A 1 83 ? -3.012 -9.772 -14.017 1.00 91.06 83 GLY A O 1
ATOM 570 N N . GLU A 1 84 ? -1.530 -8.134 -13.631 1.00 90.81 84 GLU A N 1
ATOM 571 C CA . GLU A 1 84 ? -0.413 -9.000 -13.243 1.00 90.81 84 GLU A CA 1
ATOM 572 C C . GLU A 1 84 ? -0.422 -9.289 -11.739 1.00 90.81 84 GLU A C 1
ATOM 574 O O . GLU A 1 84 ? -0.567 -8.377 -10.930 1.00 90.81 84 GLU A O 1
ATOM 579 N N . ASN A 1 85 ? -0.220 -10.548 -11.342 1.00 90.94 85 ASN A N 1
ATOM 580 C CA . ASN A 1 85 ? -0.153 -10.930 -9.931 1.00 90.94 85 ASN A CA 1
ATOM 581 C C . ASN A 1 85 ? 1.278 -10.798 -9.380 1.00 90.94 85 ASN A C 1
ATOM 583 O O . ASN A 1 85 ? 2.157 -11.568 -9.773 1.00 90.94 85 ASN A O 1
ATOM 587 N N . VAL A 1 86 ? 1.483 -9.915 -8.403 1.00 88.69 86 VAL A N 1
ATOM 588 C CA . VAL A 1 86 ? 2.760 -9.733 -7.691 1.00 88.69 86 VAL A CA 1
ATOM 589 C C . VAL A 1 86 ? 2.931 -10.846 -6.648 1.00 88.69 86 VAL A C 1
ATOM 591 O O . VAL A 1 86 ? 1.994 -11.173 -5.918 1.00 88.69 86 VAL A O 1
ATOM 594 N N . VAL A 1 87 ? 4.116 -11.461 -6.585 1.00 85.69 87 VAL A N 1
ATOM 595 C CA . VAL A 1 87 ? 4.391 -12.631 -5.730 1.00 85.69 87 VAL A CA 1
ATOM 596 C C . VAL A 1 87 ? 5.418 -12.271 -4.660 1.00 85.69 87 VAL A C 1
ATOM 598 O O . VAL A 1 87 ? 6.620 -12.355 -4.882 1.00 85.69 87 VAL A O 1
ATOM 601 N N . LEU A 1 88 ? 4.927 -11.920 -3.472 1.00 86.31 88 LEU A N 1
ATOM 602 C CA . LEU A 1 88 ? 5.763 -11.672 -2.299 1.00 86.31 88 LEU A CA 1
ATOM 603 C C . LEU A 1 88 ? 6.350 -12.980 -1.749 1.00 86.31 88 LEU A C 1
ATOM 605 O O . LEU A 1 88 ? 5.607 -13.896 -1.386 1.00 86.31 88 LEU A O 1
ATOM 609 N N . GLU A 1 89 ? 7.674 -13.049 -1.607 1.00 83.44 89 GLU A N 1
ATOM 610 C CA . GLU A 1 89 ? 8.322 -14.126 -0.853 1.00 83.44 89 GLU A CA 1
ATOM 611 C C . GLU A 1 89 ? 8.171 -13.884 0.661 1.00 83.44 89 GLU A C 1
ATOM 613 O O . GLU A 1 89 ? 8.515 -12.824 1.181 1.00 83.44 89 GLU A O 1
ATOM 618 N N . ASN A 1 90 ? 7.624 -14.883 1.366 1.00 84.94 90 ASN A N 1
ATOM 619 C CA . ASN A 1 90 ? 7.408 -14.899 2.822 1.00 84.94 90 ASN A CA 1
ATOM 620 C C . ASN A 1 90 ? 6.763 -13.604 3.387 1.00 84.94 90 ASN A C 1
ATOM 622 O O . ASN A 1 90 ? 7.342 -12.982 4.284 1.00 84.94 90 ASN A O 1
ATOM 626 N N . PRO A 1 91 ? 5.574 -13.184 2.905 1.00 88.50 91 PRO A N 1
ATOM 627 C CA . PRO A 1 91 ? 4.997 -11.880 3.224 1.00 88.50 91 PRO A CA 1
ATOM 628 C C . PRO A 1 91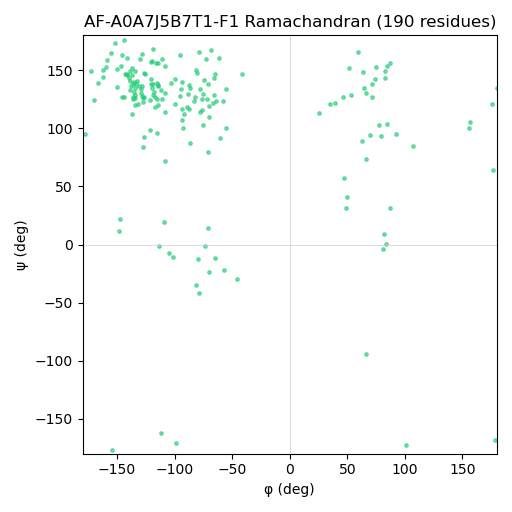 ? 4.813 -11.666 4.732 1.00 88.50 91 PRO A C 1
ATOM 630 O O . PRO A 1 91 ? 4.130 -12.435 5.413 1.00 88.50 91 PRO A O 1
ATOM 633 N N . GLN A 1 92 ? 5.408 -10.587 5.236 1.00 90.75 92 GLN A N 1
ATOM 634 C CA . GLN A 1 92 ? 5.242 -10.097 6.599 1.00 90.75 92 GLN A CA 1
ATOM 635 C C . GLN A 1 92 ? 4.136 -9.042 6.608 1.00 90.75 92 GLN A C 1
ATOM 637 O O . GLN A 1 92 ? 4.336 -7.929 6.122 1.00 90.75 92 GLN A O 1
ATOM 642 N N . VAL A 1 93 ? 2.967 -9.392 7.147 1.00 93.44 93 VAL A N 1
ATOM 643 C CA . VAL A 1 93 ? 1.854 -8.452 7.331 1.00 93.44 93 VAL A CA 1
ATOM 644 C C . VAL A 1 93 ? 1.986 -7.766 8.685 1.00 93.44 93 VAL A C 1
ATOM 646 O O . VAL A 1 93 ? 2.127 -8.428 9.710 1.00 93.44 93 VAL A O 1
ATOM 649 N N . GLN A 1 94 ? 1.902 -6.438 8.684 1.00 93.56 94 GLN A N 1
ATOM 650 C CA . GLN A 1 94 ? 1.835 -5.591 9.870 1.00 93.56 94 GLN A CA 1
ATOM 651 C C . GLN A 1 94 ? 0.628 -4.660 9.732 1.00 93.56 94 GLN A C 1
ATOM 653 O O . GLN A 1 94 ? 0.532 -3.903 8.768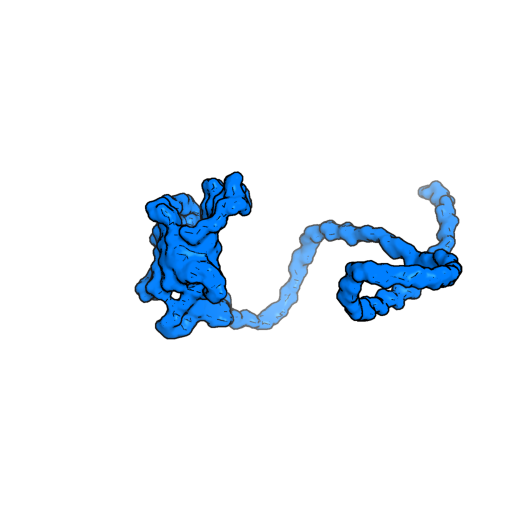 1.00 93.56 94 GLN A O 1
ATOM 658 N N . CYS A 1 95 ? -0.286 -4.700 10.699 1.00 95.44 95 CYS A N 1
ATOM 659 C CA . CYS A 1 95 ? -1.434 -3.797 10.762 1.00 95.44 95 CYS A CA 1
ATOM 660 C C . CYS A 1 95 ? -1.485 -3.105 12.129 1.00 95.44 95 CYS A C 1
ATOM 662 O O . CYS A 1 95 ? -1.122 -3.717 13.135 1.00 95.44 95 CYS A O 1
ATOM 664 N N . GLY A 1 96 ? -1.964 -1.861 12.182 1.00 95.12 96 GLY A N 1
ATOM 665 C CA . GLY A 1 96 ? -2.148 -1.137 13.442 1.00 95.12 96 GLY A CA 1
ATOM 666 C C . GLY A 1 96 ? -2.867 0.201 13.277 1.00 95.12 96 GLY A C 1
ATOM 667 O O . GLY A 1 96 ? -2.744 0.861 12.246 1.00 95.12 96 GLY A O 1
ATOM 668 N N . GLU A 1 97 ? -3.613 0.616 14.300 1.00 94.75 97 GLU A N 1
ATOM 669 C CA . GLU A 1 97 ? -4.264 1.928 14.340 1.00 94.75 97 GLU A CA 1
ATOM 670 C C . GLU A 1 97 ? -3.396 2.970 15.055 1.00 94.75 97 GLU A C 1
ATOM 672 O O . GLU A 1 97 ? -2.795 2.711 16.101 1.00 94.75 97 GLU A O 1
ATOM 677 N N . ASN A 1 98 ? -3.366 4.191 14.522 1.00 91.62 98 ASN A N 1
ATOM 678 C CA . ASN A 1 98 ? -2.827 5.342 15.226 1.00 91.62 98 ASN A CA 1
ATOM 679 C C . ASN A 1 98 ? -3.600 6.622 14.877 1.00 91.62 98 ASN A C 1
ATOM 681 O O . ASN A 1 98 ? -3.738 6.973 13.709 1.00 91.62 98 ASN A O 1
ATOM 685 N N . ASN A 1 99 ? -4.083 7.342 15.897 1.00 90.94 99 ASN A N 1
ATOM 686 C CA . ASN A 1 99 ? -4.738 8.653 15.758 1.00 90.94 99 ASN A CA 1
ATOM 687 C C . ASN A 1 99 ? -5.862 8.716 14.688 1.00 90.94 99 ASN A C 1
ATOM 689 O O . ASN A 1 99 ? -5.965 9.699 13.957 1.00 90.94 99 ASN A O 1
ATOM 693 N N . GLY A 1 100 ? -6.710 7.683 14.594 1.00 92.19 100 GLY A N 1
ATOM 694 C CA . GLY A 1 100 ? -7.825 7.627 13.633 1.00 92.19 100 GLY A CA 1
ATOM 695 C C . GLY A 1 100 ? -7.440 7.181 12.215 1.00 92.19 100 GLY A C 1
ATOM 696 O O . GLY A 1 100 ? -8.249 7.276 11.294 1.00 92.19 100 GLY A O 1
ATOM 697 N N . THR A 1 101 ? -6.200 6.719 12.019 1.00 95.50 101 THR A N 1
ATOM 698 C CA . THR A 1 101 ? -5.724 6.097 10.776 1.00 95.50 101 THR A CA 1
ATOM 699 C C . THR A 1 101 ? -5.323 4.649 11.044 1.00 95.50 101 THR A C 1
ATOM 701 O O . THR A 1 101 ? -4.505 4.392 11.927 1.00 95.50 101 THR A O 1
ATOM 704 N N . PHE A 1 102 ? -5.853 3.703 10.271 1.00 96.75 102 PHE A N 1
ATOM 705 C CA . PHE A 1 102 ? -5.405 2.310 10.270 1.00 96.75 102 PHE A CA 1
ATOM 706 C C . PHE A 1 102 ? -4.359 2.122 9.175 1.00 96.75 102 PHE A C 1
ATOM 708 O O . PHE A 1 102 ? -4.643 2.311 7.992 1.00 96.75 102 PHE A O 1
ATOM 715 N N . ALA A 1 103 ? -3.141 1.776 9.577 1.00 96.69 103 ALA A N 1
ATOM 716 C CA . ALA A 1 103 ? -2.053 1.467 8.668 1.00 96.69 103 ALA A CA 1
ATOM 717 C C . ALA A 1 103 ? -1.988 -0.042 8.419 1.00 96.69 103 ALA A C 1
ATOM 719 O O . ALA A 1 103 ? -2.021 -0.843 9.356 1.00 96.69 103 ALA A O 1
ATOM 720 N N . ILE A 1 104 ? -1.843 -0.408 7.150 1.00 96.44 104 ILE A N 1
ATOM 721 C CA . ILE A 1 104 ? -1.537 -1.758 6.682 1.00 96.44 104 ILE A CA 1
ATOM 722 C C . ILE A 1 104 ? -0.207 -1.674 5.939 1.00 96.44 104 ILE A C 1
ATOM 724 O O . ILE A 1 104 ? -0.063 -0.856 5.033 1.00 96.44 104 ILE A O 1
ATOM 728 N N . ALA A 1 105 ? 0.747 -2.528 6.291 1.00 94.69 105 ALA A N 1
ATOM 729 C CA . ALA A 1 105 ? 2.002 -2.704 5.574 1.00 94.69 105 ALA A CA 1
ATOM 730 C C . ALA A 1 105 ? 2.249 -4.195 5.323 1.00 94.69 105 ALA A C 1
ATOM 732 O O . ALA A 1 105 ? 2.065 -5.024 6.216 1.00 94.69 105 ALA A O 1
ATOM 733 N N . VAL A 1 106 ? 2.677 -4.534 4.109 1.00 93.19 106 VAL A N 1
ATOM 734 C CA . VAL A 1 106 ? 3.069 -5.889 3.722 1.00 93.19 106 VAL A CA 1
ATOM 735 C C . VAL A 1 106 ? 4.378 -5.832 2.956 1.00 93.19 106 VAL A C 1
ATOM 737 O O . VAL A 1 106 ? 4.516 -5.074 1.998 1.00 93.19 106 VAL A O 1
ATOM 740 N N . THR A 1 107 ? 5.346 -6.637 3.379 1.00 90.69 107 THR A N 1
ATOM 741 C CA . THR A 1 107 ? 6.702 -6.638 2.820 1.00 90.69 107 THR A CA 1
ATOM 742 C C . THR A 1 107 ? 7.214 -8.063 2.664 1.00 90.69 107 THR A C 1
ATOM 744 O O . THR A 1 107 ? 6.865 -8.926 3.473 1.00 90.69 107 THR A O 1
ATOM 747 N N . ALA A 1 108 ? 8.068 -8.323 1.674 1.00 85.62 108 ALA A N 1
ATOM 748 C CA . ALA A 1 108 ? 8.837 -9.570 1.636 1.00 85.62 108 ALA A CA 1
ATOM 749 C C . ALA A 1 108 ? 9.759 -9.693 2.872 1.00 85.62 108 ALA A C 1
ATOM 751 O O . ALA A 1 108 ? 10.064 -8.689 3.524 1.00 85.62 108 ALA A O 1
ATOM 752 N N . ASP A 1 109 ? 10.230 -10.901 3.204 1.00 75.69 109 ASP A N 1
ATOM 753 C CA . ASP A 1 109 ? 11.183 -11.079 4.318 1.00 75.69 109 ASP A CA 1
ATOM 754 C C . ASP A 1 109 ? 12.585 -10.522 4.008 1.00 75.69 109 ASP A C 1
ATOM 756 O O . ASP A 1 109 ? 13.318 -10.138 4.921 1.00 75.69 109 ASP A O 1
ATOM 760 N N . ASN A 1 110 ? 12.933 -10.414 2.722 1.00 64.31 110 ASN A N 1
ATOM 761 C CA . ASN A 1 110 ? 14.203 -9.880 2.230 1.00 64.31 110 ASN A CA 1
ATOM 762 C C . ASN A 1 110 ? 14.005 -8.499 1.571 1.00 64.31 110 ASN A C 1
ATOM 764 O O . ASN A 1 110 ? 14.081 -8.350 0.353 1.00 64.31 110 ASN A O 1
ATOM 768 N N . LEU A 1 111 ? 13.735 -7.477 2.392 1.00 65.81 111 LEU A N 1
ATOM 769 C CA . LEU A 1 111 ? 13.692 -6.069 1.96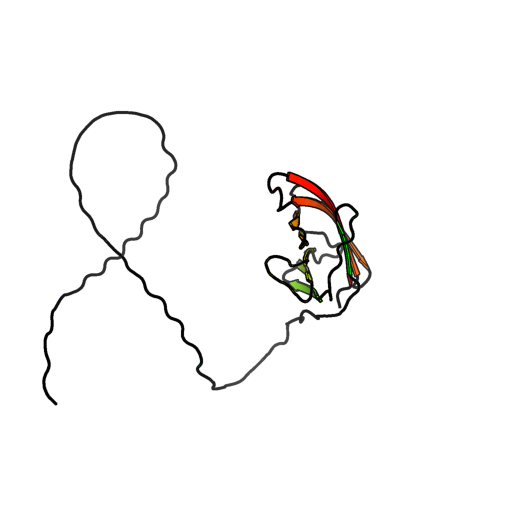8 1.00 65.81 111 LEU A CA 1
ATOM 770 C C . LEU A 1 111 ? 15.096 -5.521 1.644 1.00 65.81 111 LEU A C 1
ATOM 772 O O . LEU A 1 111 ? 15.690 -4.786 2.437 1.00 65.81 111 LEU A O 1
ATOM 776 N N . ASP A 1 112 ? 15.611 -5.828 0.456 1.00 66.06 112 ASP A N 1
ATOM 777 C CA . ASP A 1 112 ? 16.715 -5.063 -0.129 1.00 66.06 112 ASP A CA 1
ATOM 778 C C . ASP A 1 112 ? 16.200 -3.720 -0.672 1.00 66.06 112 ASP A C 1
ATOM 780 O O . ASP A 1 112 ? 15.237 -3.663 -1.437 1.00 66.06 112 ASP A O 1
ATOM 784 N N . ALA A 1 113 ? 16.859 -2.618 -0.301 1.00 56.69 113 ALA A N 1
ATOM 785 C CA . ALA A 1 113 ? 16.397 -1.253 -0.594 1.00 56.69 113 ALA A CA 1
ATOM 786 C C . ALA A 1 113 ? 16.369 -0.885 -2.095 1.00 56.69 113 ALA A C 1
ATOM 788 O O . ALA A 1 113 ? 15.815 0.149 -2.460 1.00 56.69 113 ALA A O 1
ATOM 789 N N . GLU A 1 114 ? 16.968 -1.718 -2.949 1.00 59.28 114 GLU A N 1
ATOM 790 C CA . GLU A 1 114 ? 17.006 -1.566 -4.410 1.00 59.28 114 GLU A CA 1
ATOM 791 C C . GLU A 1 114 ? 16.048 -2.534 -5.140 1.00 59.28 114 GLU A C 1
ATOM 793 O O . GLU A 1 114 ? 15.878 -2.405 -6.349 1.00 59.28 114 GLU A O 1
ATOM 798 N N . SER A 1 115 ? 15.421 -3.485 -4.425 1.00 60.84 115 SER A N 1
ATOM 799 C CA . SER A 1 115 ? 14.690 -4.621 -5.026 1.00 60.84 115 SER A CA 1
ATOM 800 C C . SER A 1 115 ? 13.483 -5.122 -4.208 1.00 60.84 115 SER A C 1
ATOM 802 O O . SER A 1 115 ? 12.981 -6.210 -4.472 1.00 60.84 115 SER A O 1
ATOM 804 N N . GLY A 1 116 ? 13.033 -4.395 -3.183 1.00 75.19 116 GLY A N 1
ATOM 805 C CA . GLY A 1 116 ? 11.966 -4.844 -2.286 1.00 75.19 116 GLY A CA 1
ATOM 806 C C . GLY A 1 116 ? 10.555 -4.701 -2.868 1.00 75.19 116 GLY A C 1
ATOM 807 O O . GLY A 1 116 ? 10.050 -3.583 -3.016 1.00 75.19 116 GLY A O 1
ATOM 808 N N . ASP A 1 117 ? 9.882 -5.830 -3.099 1.00 87.00 117 ASP A N 1
ATOM 809 C CA . ASP A 1 117 ? 8.425 -5.862 -3.257 1.00 87.00 117 ASP A CA 1
ATOM 810 C C . ASP A 1 117 ? 7.759 -5.482 -1.919 1.00 87.00 117 ASP A C 1
ATOM 812 O O . ASP A 1 117 ? 7.985 -6.122 -0.882 1.00 87.00 117 ASP A O 1
ATOM 816 N N . ALA A 1 118 ? 6.936 -4.433 -1.935 1.00 90.19 118 ALA A N 1
ATOM 817 C CA . ALA A 1 118 ? 6.220 -3.949 -0.758 1.00 90.19 118 ALA A CA 1
ATOM 818 C C . ALA A 1 118 ? 4.886 -3.288 -1.128 1.00 90.19 118 ALA A C 1
ATOM 820 O O . ALA A 1 118 ? 4.737 -2.695 -2.196 1.00 90.19 118 ALA A O 1
ATOM 821 N N . PHE A 1 119 ? 3.930 -3.351 -0.204 1.00 93.25 119 PHE A N 1
ATOM 822 C CA . PHE A 1 119 ? 2.646 -2.662 -0.270 1.00 93.25 119 PHE A CA 1
ATOM 823 C C . PHE A 1 119 ? 2.360 -1.966 1.065 1.00 93.25 119 PHE A C 1
ATOM 825 O O . PHE A 1 119 ? 2.593 -2.530 2.135 1.00 93.25 119 PHE A O 1
ATOM 832 N N . GLY A 1 120 ? 1.799 -0.763 1.014 1.00 95.06 120 GLY A N 1
ATOM 833 C CA . GLY A 1 120 ? 1.263 -0.058 2.169 1.00 95.06 120 GLY A CA 1
ATOM 834 C C . GLY A 1 120 ? -0.042 0.656 1.835 1.00 95.06 120 GLY A C 1
ATOM 835 O O . GLY A 1 120 ? -0.186 1.218 0.751 1.00 95.06 120 GLY A O 1
ATOM 836 N N . ALA A 1 121 ? -0.979 0.673 2.778 1.00 97.25 121 ALA A N 1
ATOM 837 C CA . ALA A 1 121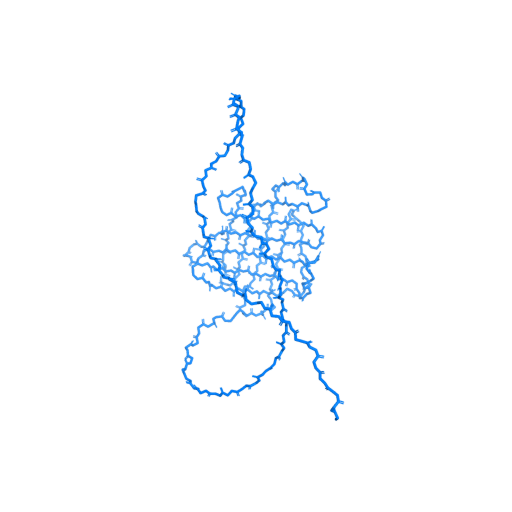 ? -2.205 1.457 2.691 1.00 97.25 121 ALA A CA 1
ATOM 838 C C . ALA A 1 121 ? -2.518 2.146 4.021 1.00 97.25 121 ALA A C 1
ATOM 840 O O . ALA A 1 121 ? -2.269 1.596 5.096 1.00 97.25 121 ALA A O 1
ATOM 841 N N . LEU A 1 122 ? -3.100 3.340 3.932 1.00 97.25 122 LEU A N 1
ATOM 842 C CA . LEU A 1 122 ? -3.646 4.079 5.066 1.00 97.25 122 LEU A CA 1
ATOM 843 C C . LEU A 1 122 ? -5.158 4.215 4.888 1.00 97.25 122 LEU A C 1
ATOM 845 O O . LEU A 1 122 ? -5.615 4.725 3.864 1.00 97.25 122 LEU A O 1
ATOM 849 N N . LEU A 1 123 ? -5.920 3.785 5.890 1.00 97.38 123 LEU A N 1
ATOM 850 C CA . LEU A 1 123 ? -7.381 3.853 5.926 1.00 97.38 123 LEU A CA 1
ATOM 851 C C . LEU A 1 123 ? -7.859 4.763 7.068 1.00 97.38 123 LEU A C 1
ATOM 853 O O . LEU A 1 123 ? -7.154 4.918 8.065 1.00 97.38 123 LEU A O 1
ATOM 857 N N . THR A 1 124 ? -9.064 5.323 6.973 1.00 96.50 124 THR A N 1
ATOM 858 C CA . THR A 1 124 ? -9.778 5.880 8.144 1.00 96.50 124 THR A CA 1
ATOM 859 C C . THR A 1 124 ? -10.307 4.763 9.055 1.00 96.50 124 THR A C 1
ATOM 861 O O . THR A 1 124 ? -10.452 3.619 8.619 1.00 96.50 124 THR A O 1
ATOM 864 N N . THR A 1 125 ? -10.592 5.073 10.328 1.00 93.56 125 THR A N 1
ATOM 865 C CA . THR A 1 125 ? -11.129 4.100 11.316 1.00 93.56 125 THR A CA 1
ATOM 866 C C . THR A 1 125 ? -12.591 4.334 11.711 1.00 93.56 125 THR A C 1
ATOM 868 O O . THR A 1 125 ? -13.077 3.814 12.715 1.00 93.56 125 THR A O 1
ATOM 871 N N . ASP A 1 126 ? -13.318 5.083 10.881 1.00 90.44 126 ASP A N 1
ATOM 872 C CA . ASP A 1 126 ? -14.765 5.276 10.982 1.00 90.44 126 ASP A CA 1
ATOM 873 C C . ASP A 1 126 ? -15.566 3.989 10.672 1.00 90.44 126 ASP A C 1
ATOM 875 O O . ASP A 1 126 ? -15.056 3.022 10.108 1.00 90.44 126 ASP A O 1
ATOM 879 N N . GLU A 1 127 ? -16.872 3.988 10.985 1.00 87.31 127 GLU A N 1
ATOM 880 C CA . GLU A 1 127 ? -17.793 2.854 10.738 1.00 87.31 127 GLU A CA 1
ATOM 881 C C . GLU A 1 127 ? -17.851 2.425 9.253 1.00 87.31 127 GLU A C 1
ATOM 883 O O . GLU A 1 127 ? -18.218 1.292 8.930 1.00 87.31 127 GLU A O 1
ATOM 888 N N . ASN A 1 128 ? -17.473 3.318 8.334 1.00 90.06 128 ASN A N 1
ATOM 889 C CA . ASN A 1 128 ? -17.271 3.025 6.919 1.00 90.06 128 ASN A CA 1
ATOM 890 C C . ASN A 1 128 ? -15.859 3.505 6.521 1.00 90.06 128 ASN A C 1
ATOM 892 O O . ASN A 1 128 ? -15.712 4.684 6.194 1.00 90.06 128 ASN A O 1
ATOM 896 N N . PRO A 1 129 ? -14.826 2.641 6.582 1.00 94.50 129 PRO A N 1
ATOM 897 C CA . PRO A 1 129 ? -13.455 3.047 6.294 1.00 94.50 129 PRO A CA 1
ATOM 898 C C . PRO A 1 129 ? -13.285 3.445 4.823 1.00 94.50 129 PRO A C 1
ATOM 900 O O . PRO A 1 129 ? -13.854 2.834 3.918 1.00 94.50 129 PRO A O 1
ATOM 903 N N . THR A 1 130 ? -12.460 4.461 4.597 1.00 96.69 130 THR A N 1
ATOM 904 C CA . THR A 1 130 ? -12.072 5.008 3.291 1.00 96.69 130 THR A CA 1
ATOM 905 C C . THR A 1 130 ? -10.562 4.897 3.106 1.00 96.69 130 THR A C 1
ATOM 907 O O . THR A 1 130 ? -9.817 4.794 4.081 1.00 96.69 130 THR A O 1
ATOM 910 N N . VAL A 1 131 ? -10.094 4.908 1.856 1.00 97.88 131 VAL A N 1
ATOM 911 C CA . VAL A 1 131 ? -8.666 4.807 1.531 1.00 97.88 131 VAL A CA 1
ATOM 912 C C . VAL A 1 131 ? -8.057 6.207 1.433 1.00 97.88 131 VAL A C 1
ATOM 914 O O . VAL A 1 131 ? -8.346 6.948 0.493 1.00 97.88 131 VAL A O 1
ATOM 917 N N . ASN A 1 132 ? -7.179 6.550 2.376 1.00 97.12 132 ASN A N 1
ATOM 918 C CA . ASN A 1 132 ? -6.455 7.825 2.394 1.00 97.12 132 ASN A CA 1
ATOM 919 C C . ASN A 1 132 ? -5.272 7.803 1.417 1.00 97.12 132 ASN A C 1
ATOM 921 O O . ASN A 1 132 ? -5.026 8.777 0.705 1.00 97.12 132 ASN A O 1
ATOM 925 N N . SER A 1 133 ? -4.532 6.692 1.375 1.00 97.19 133 SER A N 1
ATOM 926 C CA . SER A 1 133 ? -3.440 6.476 0.423 1.00 97.19 133 SER A CA 1
ATOM 927 C C . SER A 1 133 ? -3.109 4.995 0.238 1.00 97.19 133 SER A C 1
ATOM 929 O O . SER A 1 133 ? -3.400 4.162 1.099 1.00 97.19 133 SER A O 1
ATOM 931 N N . VAL A 1 134 ? -2.472 4.690 -0.893 1.00 97.19 134 VAL A N 1
ATOM 932 C CA . VAL A 1 134 ? -1.841 3.399 -1.201 1.00 97.19 134 VAL A CA 1
ATOM 933 C C . VAL A 1 134 ? -0.473 3.673 -1.815 1.00 97.19 134 VAL A C 1
ATOM 935 O O . VAL A 1 134 ? -0.334 4.584 -2.630 1.00 97.19 134 VAL A O 1
ATOM 938 N N . ALA A 1 135 ? 0.523 2.878 -1.442 1.00 95.12 135 ALA A N 1
ATOM 939 C CA . ALA A 1 135 ? 1.841 2.851 -2.059 1.00 95.12 135 ALA A CA 1
ATOM 940 C C . ALA A 1 135 ? 2.260 1.397 -2.303 1.00 95.12 135 ALA A C 1
ATOM 942 O O . ALA A 1 135 ? 2.126 0.556 -1.416 1.00 95.12 135 ALA A O 1
ATOM 943 N N . LEU A 1 136 ? 2.791 1.103 -3.485 1.00 92.38 136 LEU A N 1
ATOM 944 C CA . LEU A 1 136 ? 3.355 -0.197 -3.837 1.00 92.38 136 LEU A CA 1
ATOM 945 C C . LEU A 1 136 ? 4.671 -0.006 -4.592 1.00 92.38 136 LEU A C 1
ATOM 947 O O . LEU A 1 136 ? 4.766 0.850 -5.470 1.00 92.38 136 LEU A O 1
ATOM 951 N N . SER A 1 137 ? 5.667 -0.827 -4.266 1.00 89.50 137 SER A N 1
ATOM 952 C CA . SER A 1 137 ? 6.917 -0.967 -5.014 1.00 89.50 137 SER A CA 1
ATOM 953 C C . SER A 1 137 ? 7.060 -2.396 -5.531 1.00 89.50 137 SER A C 1
ATOM 955 O O . SER A 1 137 ? 6.777 -3.349 -4.804 1.00 89.50 137 SER A O 1
ATOM 957 N N . ARG A 1 138 ? 7.522 -2.540 -6.777 1.00 86.75 138 ARG A N 1
ATOM 958 C CA . ARG A 1 138 ? 7.960 -3.806 -7.381 1.00 86.75 138 ARG A CA 1
ATOM 959 C C . ARG A 1 138 ? 9.457 -3.761 -7.671 1.00 86.75 138 ARG A C 1
ATOM 961 O O . ARG A 1 138 ? 9.960 -2.803 -8.260 1.00 86.75 138 ARG A O 1
ATOM 968 N N . SER A 1 139 ? 10.122 -4.858 -7.338 1.00 82.88 139 SER A N 1
ATOM 969 C CA . SER A 1 139 ? 11.485 -5.265 -7.704 1.00 82.88 139 SER A CA 1
ATOM 970 C C . SER A 1 139 ? 11.820 -5.093 -9.193 1.00 82.88 139 SER A C 1
ATOM 972 O O . SER A 1 139 ? 12.962 -4.818 -9.549 1.00 82.88 139 SER A O 1
ATOM 974 N N . GLU A 1 140 ? 10.819 -5.200 -10.067 1.00 80.62 140 GLU A N 1
ATOM 975 C CA . GLU A 1 140 ? 10.925 -4.994 -11.520 1.00 80.62 140 GLU A CA 1
ATOM 976 C C . GLU A 1 140 ? 11.066 -3.514 -11.933 1.00 80.62 140 GLU A C 1
ATOM 978 O O . GLU A 1 140 ? 11.214 -3.203 -13.116 1.00 80.62 140 GLU A O 1
ATOM 983 N N . GLY A 1 141 ? 11.045 -2.591 -10.967 1.00 82.44 141 GLY A N 1
ATOM 984 C CA . GLY A 1 141 ? 11.166 -1.157 -11.206 1.00 82.44 141 GLY A CA 1
ATOM 985 C C . GLY A 1 141 ? 9.834 -0.475 -11.509 1.00 82.44 141 GLY A C 1
ATOM 986 O O . GLY A 1 141 ? 9.822 0.503 -12.242 1.00 82.44 141 GLY A O 1
ATOM 987 N N . VAL A 1 142 ? 8.718 -0.953 -10.952 1.00 87.00 142 VAL A N 1
ATOM 988 C CA . VAL A 1 142 ? 7.412 -0.274 -11.047 1.00 87.00 142 VAL A CA 1
ATOM 989 C C . VAL A 1 142 ? 7.005 0.234 -9.669 1.00 87.00 142 VAL A C 1
ATOM 991 O O . VAL A 1 142 ? 7.080 -0.499 -8.683 1.00 87.00 142 VAL A O 1
ATOM 994 N N . SER A 1 143 ? 6.557 1.485 -9.595 1.00 90.62 143 SER A N 1
ATOM 995 C CA . SER A 1 143 ? 6.001 2.091 -8.382 1.00 90.62 143 SER A CA 1
ATOM 996 C C . SER A 1 143 ? 4.571 2.551 -8.640 1.00 90.62 143 SER A C 1
ATOM 998 O O . SER A 1 143 ? 4.287 3.096 -9.705 1.00 90.62 143 SER A O 1
ATOM 1000 N N . VAL A 1 144 ? 3.669 2.329 -7.687 1.00 93.69 144 VAL A N 1
ATOM 1001 C CA . VAL A 1 144 ? 2.251 2.699 -7.794 1.00 93.69 144 VAL A CA 1
ATOM 1002 C C . VAL A 1 144 ? 1.841 3.497 -6.564 1.00 93.69 144 VAL A C 1
ATOM 1004 O O . VAL A 1 144 ? 2.059 3.053 -5.436 1.00 93.69 144 VAL A O 1
ATOM 1007 N N . ALA A 1 145 ? 1.242 4.669 -6.771 1.00 95.06 145 ALA A N 1
ATOM 1008 C CA . ALA A 1 145 ? 0.844 5.578 -5.702 1.00 95.06 145 ALA A CA 1
ATOM 1009 C C . ALA A 1 145 ? -0.573 6.135 -5.906 1.00 95.06 145 ALA A C 1
ATOM 1011 O O . ALA A 1 145 ? -0.908 6.671 -6.961 1.00 95.06 145 ALA A O 1
ATOM 1012 N N . TYR A 1 146 ? -1.390 6.065 -4.858 1.00 97.50 146 TYR A N 1
ATOM 1013 C CA . TYR A 1 146 ? -2.681 6.746 -4.752 1.00 97.50 146 TYR A CA 1
ATOM 1014 C C . TYR A 1 146 ? -2.720 7.589 -3.473 1.00 97.50 146 TYR A C 1
ATOM 1016 O O . TYR A 1 146 ? -2.138 7.232 -2.446 1.00 97.50 146 TYR A O 1
ATOM 1024 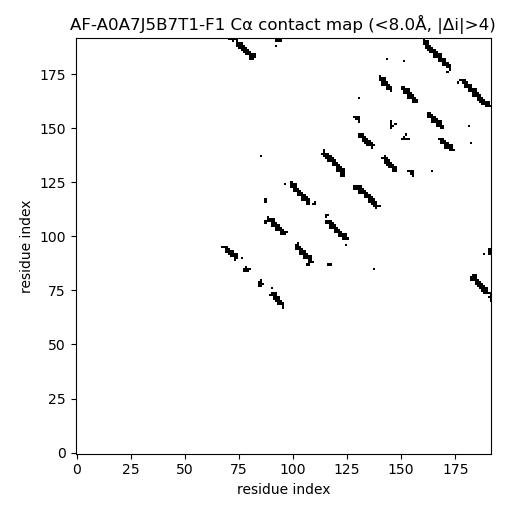N N . THR A 1 147 ? -3.412 8.724 -3.518 1.00 97.25 147 THR A N 1
ATOM 1025 C CA . THR A 1 147 ? -3.697 9.580 -2.359 1.00 97.25 147 THR A CA 1
ATOM 1026 C C . THR A 1 147 ? -5.025 10.290 -2.594 1.00 97.25 147 THR A C 1
ATOM 1028 O O . THR A 1 147 ? -5.267 10.794 -3.692 1.00 97.25 147 THR A O 1
ATOM 1031 N N . GLU A 1 148 ? -5.879 10.333 -1.573 1.00 96.19 148 GLU A N 1
ATOM 1032 C CA . GLU A 1 148 ? -7.205 10.947 -1.659 1.00 96.19 148 GLU A CA 1
ATOM 1033 C C . GLU A 1 148 ? -7.122 12.413 -2.128 1.00 96.19 148 GLU A C 1
ATOM 1035 O O . GLU A 1 148 ? -6.304 13.205 -1.654 1.00 96.19 148 GLU A O 1
ATOM 1040 N N . GLY A 1 149 ? -7.981 12.780 -3.084 1.00 94.38 149 GLY A N 1
ATOM 1041 C CA . GLY A 1 149 ? -8.054 14.136 -3.639 1.00 94.38 149 GLY A CA 1
ATOM 1042 C C . GLY A 1 149 ? -7.050 14.453 -4.755 1.00 94.38 149 GLY A C 1
ATOM 1043 O O . GLY A 1 149 ? -7.078 15.574 -5.267 1.00 94.38 149 GLY A O 1
ATOM 1044 N N . LEU A 1 150 ? -6.200 13.498 -5.150 1.00 93.75 150 LEU A N 1
ATOM 1045 C CA . LEU A 1 150 ? -5.406 13.547 -6.386 1.00 93.75 150 LEU A CA 1
ATOM 1046 C C . LEU A 1 150 ? -6.078 12.720 -7.503 1.00 93.75 150 LEU A C 1
ATOM 1048 O O . LEU A 1 150 ? -7.224 12.294 -7.364 1.00 93.75 150 LEU A O 1
ATOM 1052 N N . ASP A 1 151 ? -5.383 12.522 -8.626 1.00 91.00 151 ASP A N 1
ATOM 1053 C CA . ASP A 1 151 ? -5.813 11.603 -9.684 1.00 91.00 151 ASP A CA 1
ATOM 1054 C C . ASP A 1 151 ? -5.819 10.137 -9.205 1.00 91.00 151 ASP A C 1
ATOM 1056 O O . ASP A 1 151 ? -4.985 9.721 -8.396 1.00 91.00 151 ASP A O 1
ATOM 1060 N N . GLY A 1 152 ? -6.760 9.354 -9.737 1.00 94.50 152 GLY A N 1
ATOM 1061 C CA . GLY A 1 152 ? -7.041 7.980 -9.313 1.00 94.50 152 GLY A CA 1
ATOM 1062 C C . GLY A 1 152 ? -8.263 7.874 -8.390 1.00 94.50 152 GLY A C 1
ATOM 1063 O O . GLY A 1 152 ? -9.022 8.826 -8.202 1.00 94.50 152 GLY A O 1
ATOM 1064 N N . SER A 1 153 ? -8.481 6.684 -7.836 1.00 96.25 153 SER A N 1
ATOM 1065 C CA . SER A 1 153 ? -9.568 6.375 -6.894 1.00 96.25 153 SER A CA 1
ATOM 1066 C C . SER A 1 153 ? -9.303 5.034 -6.223 1.00 96.25 153 SER A C 1
ATOM 1068 O O . SER A 1 153 ? -8.938 4.098 -6.930 1.00 96.25 153 SER A O 1
ATOM 1070 N N . ALA A 1 154 ? -9.551 4.893 -4.919 1.00 97.50 154 ALA A N 1
ATOM 1071 C CA . ALA A 1 154 ? -9.448 3.605 -4.234 1.00 97.50 154 ALA A CA 1
ATOM 1072 C C . ALA A 1 154 ? -10.595 3.379 -3.240 1.00 97.50 154 ALA A C 1
ATOM 1074 O O . ALA A 1 154 ? -10.892 4.236 -2.408 1.00 97.50 154 ALA A O 1
ATOM 1075 N N . ASP A 1 155 ? -11.188 2.191 -3.311 1.00 97.12 155 ASP A N 1
ATOM 1076 C CA . ASP A 1 155 ? -12.229 1.690 -2.417 1.00 97.12 155 ASP A CA 1
ATOM 1077 C C . ASP A 1 155 ? -11.658 0.591 -1.506 1.00 97.12 155 ASP A C 1
ATOM 1079 O O . ASP A 1 155 ? -10.720 -0.119 -1.881 1.00 97.12 155 ASP A O 1
ATOM 1083 N N . VAL A 1 156 ? -12.248 0.408 -0.320 1.00 97.56 156 VAL A N 1
ATOM 1084 C CA . VAL A 1 156 ? -11.929 -0.704 0.589 1.00 97.56 156 VAL A CA 1
ATOM 1085 C C . VAL A 1 156 ? -13.189 -1.444 1.033 1.00 97.56 156 VAL A C 1
ATOM 1087 O O . VAL A 1 156 ? -14.201 -0.848 1.390 1.00 97.56 156 VAL A O 1
ATOM 1090 N N . THR A 1 157 ? -13.113 -2.773 1.030 1.00 96.19 157 THR A N 1
ATOM 1091 C CA . THR A 1 157 ? -14.084 -3.680 1.652 1.00 96.19 157 THR A CA 1
ATOM 1092 C C . THR A 1 157 ? -13.406 -4.411 2.807 1.00 96.19 157 THR A C 1
ATOM 1094 O O . THR A 1 157 ? -12.272 -4.867 2.664 1.00 96.19 157 THR A O 1
ATOM 1097 N N . VAL A 1 158 ? -14.098 -4.541 3.942 1.00 95.25 158 VAL A N 1
ATOM 1098 C CA . VAL A 1 158 ? -13.587 -5.229 5.139 1.00 95.25 158 VAL A CA 1
ATOM 1099 C C . VAL A 1 158 ? -14.521 -6.377 5.521 1.00 95.25 158 VAL A C 1
ATOM 1101 O O . VAL A 1 158 ? -15.710 -6.153 5.749 1.00 95.25 158 VAL A O 1
ATOM 1104 N N . ASP A 1 159 ? -13.980 -7.592 5.621 1.00 93.88 159 ASP A N 1
ATOM 1105 C CA . ASP A 1 159 ? -14.669 -8.781 6.138 1.00 93.88 159 ASP A CA 1
ATOM 1106 C C . ASP A 1 159 ? -13.895 -9.350 7.340 1.00 93.88 159 ASP A C 1
ATOM 1108 O O . ASP A 1 159 ? -12.871 -10.024 7.211 1.00 93.88 159 ASP A O 1
ATOM 1112 N N . GLY A 1 160 ? -14.350 -9.019 8.551 1.00 92.81 160 GLY A N 1
ATOM 1113 C CA . GLY A 1 160 ? -13.719 -9.444 9.803 1.00 92.81 160 GLY A CA 1
ATOM 1114 C C . GLY A 1 160 ? -12.327 -8.838 10.020 1.00 92.81 160 GLY A C 1
ATOM 1115 O O . GLY A 1 160 ? -12.214 -7.750 10.576 1.00 92.81 160 GLY A O 1
ATOM 1116 N N . LYS A 1 161 ? -11.277 -9.570 9.624 1.00 93.19 161 LYS A N 1
ATOM 1117 C CA . LYS A 1 161 ? -9.871 -9.110 9.612 1.00 93.19 161 LYS A CA 1
ATOM 1118 C C . LYS A 1 161 ? -9.287 -8.986 8.197 1.00 93.19 161 LYS A C 1
ATOM 1120 O O . LYS A 1 161 ? -8.115 -8.638 8.053 1.00 93.19 161 LYS A O 1
ATOM 1125 N N . THR A 1 162 ? -10.063 -9.310 7.167 1.00 95.06 162 THR A N 1
ATOM 1126 C CA . THR A 1 162 ? -9.621 -9.294 5.773 1.00 95.06 162 THR A CA 1
ATOM 1127 C C . THR A 1 162 ? -10.000 -7.967 5.129 1.00 95.06 162 THR A C 1
ATOM 1129 O O . THR A 1 162 ? -11.156 -7.553 5.188 1.00 95.06 162 THR A O 1
ATOM 1132 N N . TYR A 1 163 ? -9.022 -7.302 4.523 1.00 95.88 163 TYR A N 1
ATOM 1133 C CA . TYR A 1 163 ? -9.153 -6.019 3.842 1.00 95.88 163 TYR A CA 1
ATOM 1134 C C . TYR A 1 163 ? -8.877 -6.243 2.357 1.00 95.88 163 TYR A C 1
ATOM 1136 O O . TYR A 1 163 ? -7.779 -6.667 1.998 1.00 95.88 163 TYR A O 1
ATOM 1144 N N . THR A 1 164 ? -9.855 -5.941 1.506 1.00 96.94 164 THR A N 1
ATOM 1145 C CA . THR A 1 164 ? -9.686 -5.880 0.050 1.00 96.94 164 THR A CA 1
ATOM 1146 C C . THR A 1 164 ? -9.740 -4.419 -0.373 1.00 96.94 164 THR A C 1
ATOM 1148 O O . THR A 1 164 ? -10.776 -3.772 -0.232 1.00 96.94 164 THR A O 1
ATOM 1151 N N . ILE A 1 165 ? -8.618 -3.905 -0.868 1.00 97.75 165 ILE A N 1
ATOM 1152 C CA . ILE A 1 165 ? -8.430 -2.537 -1.349 1.00 97.75 165 ILE A CA 1
ATOM 1153 C C . ILE A 1 165 ? -8.247 -2.605 -2.864 1.00 97.75 165 ILE A C 1
ATOM 1155 O O . ILE A 1 165 ? -7.368 -3.316 -3.348 1.00 97.75 165 ILE A O 1
ATOM 1159 N N . SER A 1 166 ? -9.058 -1.875 -3.623 1.00 97.12 166 SER A N 1
ATOM 1160 C CA . SER A 1 166 ? -9.014 -1.901 -5.090 1.00 97.12 166 SER A CA 1
ATOM 1161 C C . SER A 1 166 ? -9.243 -0.518 -5.672 1.00 97.12 166 SER A C 1
ATOM 1163 O O . SER A 1 166 ? -10.035 0.252 -5.128 1.00 97.12 166 SER A O 1
ATOM 1165 N N . GLY A 1 167 ? -8.595 -0.209 -6.790 1.00 96.88 167 GLY A N 1
ATOM 1166 C CA . GLY A 1 167 ? -8.680 1.123 -7.365 1.00 96.88 167 GLY A CA 1
ATOM 1167 C C . GLY A 1 167 ? -7.852 1.325 -8.624 1.00 96.88 167 GLY A C 1
ATOM 1168 O O . GLY A 1 167 ? -7.321 0.378 -9.194 1.00 96.88 167 GLY A O 1
ATOM 1169 N N . SER A 1 168 ? -7.725 2.591 -9.006 1.00 96.44 168 SER A N 1
ATOM 1170 C CA . SER A 1 168 ? -6.827 3.091 -10.044 1.00 96.44 168 SER A CA 1
ATOM 1171 C C . SER A 1 168 ? -5.869 4.096 -9.406 1.00 96.44 168 SER A C 1
ATOM 1173 O O . SER A 1 168 ? -6.292 4.925 -8.592 1.00 96.44 168 SER A O 1
ATOM 1175 N N . ALA A 1 169 ? -4.582 3.990 -9.718 1.00 96.00 169 ALA A N 1
ATOM 1176 C CA . ALA A 1 169 ? -3.507 4.734 -9.066 1.00 96.00 169 ALA A CA 1
ATOM 1177 C C . ALA A 1 169 ? -2.437 5.169 -10.075 1.00 96.00 169 ALA A C 1
ATOM 1179 O O . ALA A 1 169 ? -2.311 4.584 -11.150 1.00 96.00 169 ALA A O 1
ATOM 1180 N N . LEU A 1 170 ? -1.627 6.169 -9.720 1.00 95.06 170 LEU A N 1
ATOM 1181 C CA . LEU A 1 170 ? -0.521 6.624 -10.558 1.00 95.06 170 LEU A CA 1
ATOM 1182 C C . LEU A 1 170 ? 0.591 5.567 -10.576 1.00 95.06 170 LEU A C 1
ATOM 1184 O O . LEU A 1 170 ? 1.282 5.380 -9.574 1.00 95.06 170 LEU A O 1
ATOM 1188 N N . GLY A 1 171 ? 0.767 4.903 -11.714 1.00 93.19 171 GLY A N 1
ATOM 1189 C CA . GLY A 1 171 ? 1.903 4.039 -12.003 1.00 93.19 171 GLY A CA 1
ATOM 1190 C C . GLY A 1 171 ? 3.068 4.834 -12.593 1.00 93.19 171 GLY A C 1
ATOM 1191 O O . GLY A 1 171 ? 2.878 5.694 -13.456 1.00 93.19 171 GLY A O 1
ATOM 1192 N N . LEU A 1 172 ? 4.279 4.531 -12.132 1.00 91.38 172 LEU A N 1
ATOM 1193 C CA . LEU A 1 172 ? 5.538 5.034 -12.672 1.00 91.38 172 LEU A CA 1
ATOM 1194 C C . LEU A 1 172 ? 6.454 3.851 -12.991 1.00 91.38 172 LEU A C 1
ATOM 1196 O O . LEU A 1 172 ? 6.738 3.032 -12.112 1.00 91.38 172 LEU A O 1
ATOM 1200 N N . ASP A 1 173 ? 6.953 3.797 -14.224 1.00 89.75 173 ASP A N 1
ATOM 1201 C CA . ASP A 1 173 ? 8.068 2.924 -14.587 1.00 89.75 173 ASP A CA 1
ATOM 1202 C C . ASP A 1 173 ? 9.384 3.625 -14.211 1.00 89.75 173 ASP A C 1
ATOM 1204 O O . ASP A 1 173 ? 9.659 4.745 -14.632 1.00 89.75 173 ASP A O 1
ATOM 1208 N N . LEU A 1 174 ? 10.213 2.987 -13.392 1.00 84.94 174 LEU A N 1
ATOM 1209 C CA . LEU A 1 174 ? 11.527 3.498 -12.998 1.00 84.94 174 LEU A CA 1
ATOM 1210 C C . LEU A 1 174 ? 12.588 3.254 -14.089 1.00 84.94 174 LEU A C 1
ATOM 1212 O O . LEU A 1 174 ? 13.666 3.849 -14.036 1.00 84.94 174 LEU A O 1
ATOM 1216 N N . ASN A 1 175 ? 12.277 2.424 -15.094 1.00 87.75 175 ASN A N 1
ATOM 1217 C CA . ASN A 1 175 ? 13.089 2.208 -16.292 1.00 87.75 175 ASN A CA 1
ATOM 1218 C C . ASN A 1 175 ? 12.858 3.314 -17.347 1.00 87.75 175 ASN A C 1
ATOM 1220 O O . ASN A 1 175 ? 13.812 3.726 -18.012 1.00 87.75 175 ASN A O 1
ATOM 1224 N N . ASP A 1 176 ? 11.630 3.839 -17.458 1.00 89.50 176 ASP A N 1
ATOM 1225 C CA . ASP A 1 176 ? 11.305 5.096 -18.154 1.00 89.50 176 ASP A CA 1
ATOM 1226 C C . ASP A 1 176 ? 10.494 6.039 -17.240 1.00 89.50 176 ASP A C 1
ATOM 1228 O O . ASP A 1 176 ? 9.268 6.123 -17.358 1.00 89.50 176 ASP A O 1
ATOM 1232 N N . PRO A 1 177 ? 11.164 6.824 -16.371 1.00 84.44 177 PRO A N 1
ATOM 1233 C CA . PRO A 1 177 ? 10.507 7.745 -15.438 1.00 84.44 177 PRO A CA 1
ATOM 1234 C C . PRO A 1 177 ? 9.874 8.974 -16.118 1.00 84.44 177 PRO A C 1
ATOM 1236 O O . PRO A 1 177 ? 9.555 9.956 -15.444 1.00 84.44 177 PRO A O 1
ATOM 1239 N N . THR A 1 178 ? 9.715 8.958 -17.448 1.00 90.12 178 THR A N 1
ATOM 1240 C CA . THR A 1 178 ? 8.871 9.909 -18.184 1.00 90.12 178 THR A CA 1
ATOM 1241 C C . THR A 1 178 ? 7.515 9.325 -18.591 1.00 90.12 178 THR A C 1
ATOM 1243 O O . THR A 1 178 ? 6.634 10.099 -18.971 1.00 90.12 178 THR A O 1
ATOM 1246 N N . SER A 1 179 ? 7.312 8.007 -18.456 1.00 86.25 179 SER A N 1
ATOM 1247 C CA . SER A 1 179 ? 5.999 7.367 -18.581 1.00 86.25 179 SER A CA 1
ATOM 1248 C C . SER A 1 179 ? 5.305 7.332 -17.219 1.00 86.25 179 SER A C 1
ATOM 1250 O O . SER A 1 179 ? 5.792 6.724 -16.265 1.00 86.25 179 SER A O 1
ATOM 1252 N N . THR A 1 180 ? 4.156 7.999 -17.130 1.00 88.75 180 THR A N 1
ATOM 1253 C CA . THR A 1 180 ? 3.305 8.010 -15.938 1.00 88.75 180 THR A CA 1
ATOM 1254 C C . THR A 1 180 ? 1.854 7.859 -16.368 1.00 88.75 180 THR A C 1
ATOM 1256 O O . THR A 1 180 ? 1.293 8.771 -16.981 1.00 88.75 180 THR A O 1
ATOM 1259 N N . ASP A 1 181 ? 1.250 6.728 -16.031 1.00 90.69 181 ASP A N 1
ATOM 1260 C CA . ASP A 1 181 ? -0.092 6.337 -16.462 1.00 90.69 181 ASP A CA 1
ATOM 1261 C C . ASP A 1 181 ? -0.919 5.901 -15.243 1.00 90.69 181 ASP A C 1
ATOM 1263 O O . ASP A 1 181 ? -0.369 5.587 -14.188 1.00 90.69 181 ASP A O 1
ATOM 1267 N N . ASN A 1 182 ? -2.250 5.903 -15.350 1.00 93.75 182 ASN A N 1
ATOM 1268 C CA . ASN A 1 182 ? -3.085 5.304 -14.304 1.00 93.75 182 ASN A CA 1
ATOM 1269 C C . ASN A 1 182 ? -3.161 3.790 -14.525 1.00 93.75 182 ASN A C 1
ATOM 1271 O O . ASN A 1 182 ? -3.531 3.351 -15.614 1.00 93.75 182 ASN A O 1
ATOM 1275 N N . VAL A 1 183 ? -2.836 3.016 -13.489 1.00 94.75 183 VAL A N 1
ATOM 1276 C CA . VAL A 1 183 ? -2.897 1.549 -13.482 1.00 94.75 183 VAL A CA 1
ATOM 1277 C C . VAL A 1 183 ? -3.934 1.072 -12.472 1.00 94.75 183 VAL A C 1
ATOM 1279 O O . VAL A 1 183 ? -4.033 1.607 -11.364 1.00 94.75 183 VAL A O 1
ATOM 1282 N N . ASP A 1 184 ? -4.708 0.058 -12.849 1.00 96.31 184 ASP A N 1
ATOM 1283 C CA . ASP A 1 184 ? -5.634 -0.602 -11.930 1.00 96.31 184 ASP A CA 1
ATOM 1284 C C . ASP A 1 184 ? -4.861 -1.495 -10.948 1.00 96.31 184 ASP A C 1
ATOM 1286 O O . ASP A 1 184 ? -3.898 -2.173 -11.321 1.00 96.31 184 ASP A O 1
ATOM 1290 N N . PHE A 1 185 ? -5.295 -1.532 -9.689 1.00 96.19 185 PHE A N 1
ATOM 1291 C CA . PHE A 1 185 ? -4.721 -2.386 -8.653 1.00 96.19 185 PHE A CA 1
ATOM 1292 C C . PHE A 1 185 ? -5.802 -3.053 -7.794 1.00 96.19 185 PHE A C 1
ATOM 1294 O O . PHE A 1 185 ? -6.897 -2.523 -7.591 1.00 96.19 185 PHE A O 1
ATOM 1301 N N . SER A 1 186 ? -5.472 -4.224 -7.255 1.00 95.62 186 SER A N 1
ATOM 1302 C CA . SER A 1 186 ? -6.283 -4.951 -6.279 1.00 95.62 186 SER A CA 1
ATOM 1303 C C . SER A 1 186 ? -5.369 -5.636 -5.273 1.00 95.62 186 SER A C 1
ATOM 1305 O O . SER A 1 186 ? -4.474 -6.387 -5.648 1.00 95.62 186 SER A O 1
ATOM 1307 N N . PHE A 1 187 ? -5.611 -5.399 -3.994 1.00 95.62 187 PHE A N 1
ATOM 1308 C CA . PHE A 1 187 ? -4.828 -5.907 -2.877 1.00 95.62 187 PHE A CA 1
ATOM 1309 C C . PHE A 1 187 ? -5.775 -6.503 -1.838 1.00 95.62 187 PHE A C 1
ATOM 1311 O O . PHE A 1 187 ? -6.634 -5.798 -1.313 1.00 95.62 187 PHE A O 1
ATOM 1318 N N . THR A 1 188 ? -5.617 -7.785 -1.524 1.00 95.94 188 THR A N 1
ATOM 1319 C CA . THR A 1 188 ? -6.339 -8.459 -0.440 1.00 95.94 188 THR A CA 1
ATOM 1320 C C . THR A 1 188 ? -5.338 -8.939 0.599 1.00 95.94 188 THR A C 1
ATOM 1322 O O . THR A 1 188 ? -4.359 -9.597 0.257 1.00 95.94 188 THR A O 1
ATOM 1325 N N . VAL A 1 189 ? -5.594 -8.646 1.872 1.00 95.62 189 VAL A N 1
ATOM 1326 C CA . VAL A 1 189 ? -4.778 -9.104 3.005 1.00 95.62 189 VAL A CA 1
ATOM 1327 C C . VAL A 1 189 ? -5.650 -9.470 4.192 1.00 95.62 189 VAL A C 1
ATOM 1329 O O . VAL A 1 189 ? -6.658 -8.819 4.450 1.00 95.62 189 VAL A O 1
ATOM 1332 N N . THR A 1 190 ? -5.232 -10.462 4.972 1.00 95.25 190 THR A N 1
ATOM 1333 C CA . THR A 1 190 ? -5.769 -10.673 6.324 1.00 95.25 190 THR A CA 1
ATOM 1334 C C . THR A 1 190 ? -4.813 -10.111 7.374 1.00 95.25 190 THR A C 1
ATOM 1336 O O . THR A 1 190 ? -3.668 -10.547 7.472 1.00 95.25 190 THR A O 1
ATOM 1339 N N . CYS A 1 191 ? -5.269 -9.162 8.190 1.00 92.94 191 CYS A N 1
ATOM 1340 C CA . CYS A 1 191 ? -4.505 -8.727 9.357 1.00 92.94 191 CYS A CA 1
ATOM 1341 C C . CYS A 1 191 ? -4.506 -9.839 10.433 1.00 92.94 191 CYS A C 1
ATOM 1343 O O . CYS A 1 191 ? -5.547 -10.466 10.648 1.00 92.94 191 CYS A O 1
ATOM 1345 N N . PRO A 1 192 ? -3.374 -10.115 11.100 1.00 88.31 192 PRO A N 1
ATOM 1346 C CA . PRO A 1 192 ? -3.274 -11.171 12.113 1.00 88.31 192 PRO A CA 1
ATOM 1347 C C . PRO A 1 192 ? -3.975 -10.839 13.438 1.00 88.31 192 PRO A C 1
ATOM 1349 O O . PRO A 1 192 ? -4.220 -9.650 13.742 1.00 88.31 192 PRO A O 1
#

Mean predicted aligned error: 17.9 Å